Protein AF-A0A0J8QSS6-F1 (afdb_monomer)

InterPro domains:
  IPR000631 ATP/ADP-dependent (S)-NAD(P)H-hydrate dehydratase [PF01256] (26-188)
  IPR000631 ATP/ADP-dependent (S)-NAD(P)H-hydrate dehydratase [PS51383] (1-283)
  IPR000631 ATP/ADP-dependent (S)-NAD(P)H-hydrate dehydratase [cd01171] (1-188)
  IPR029056 Ribokinase-like [G3DSA:3.40.1190.20] (1-206)
  IPR029056 Ribokinase-like [SSF53613] (17-190)

Radius of gyration: 23.34 Å; Cα contacts (8 Å, |Δi|>4): 315; chains: 1; bounding box: 68×50×65 Å

Solvent-accessible surface area (backbone atoms only — not comparable to full-atom values): 17600 Å² total; per-residue (Å²): 133,87,76,70,76,77,57,37,67,78,76,49,72,81,64,91,66,80,83,58,38,60,73,60,20,45,73,59,52,71,46,49,89,79,52,67,49,47,78,44,17,85,87,62,61,83,45,68,56,33,52,49,18,50,49,50,39,46,53,53,34,54,75,65,70,42,33,36,36,35,26,67,51,40,51,54,50,43,59,81,39,46,81,77,47,49,56,33,66,59,30,36,39,46,33,40,68,67,54,41,51,53,44,28,60,68,68,71,47,70,65,83,76,41,51,102,45,72,69,56,13,55,38,50,40,44,23,50,44,10,45,76,30,50,32,18,29,35,39,39,42,60,92,47,35,36,35,15,40,40,76,52,40,39,38,40,68,69,87,73,76,93,69,87,60,88,61,55,65,54,53,51,54,53,49,50,44,49,52,52,32,50,53,50,38,53,78,69,49,75,76,62,86,77,69,84,78,86,74,79,83,92,64,84,73,49,62,68,55,56,53,48,57,65,46,60,75,67,65,68,85,78,65,82,82,73,85,73,81,75,82,78,82,80,78,82,78,85,80,80,81,77,86,77,81,86,83,90,82,85,87,90,80,92,79,86,87,77,87,79,82,90,74,79,90,72,83,81,83,80,79,82,79,70,86,72,67,71,43,74,73,82,130

Secondary structure (DSSP, 8-state):
----SS--TTTT---SS---HHHHHHHHHHHGGG-S-EEE-TT----HHHHHHHHHHHHHHHHTT--EEE-TTHHHHHHH-GGGTTT-TTEEE--BHHHHHHHHHHTT--TT---SSHHHHHHHHHHHHHHHTTS-EEEEBSSSEEEE-SS-EEEE-----SS--TTHHHHHHHHHHHHHHHHHHHHTTTT--S----PPPSPPPPHHHHHHHHHHTT-TTSS-----------------------------------------PPP-TT-------EEE---

Sequence (283 aa):
MVHPILQSSKSLSNPIPAPDPRHHAEPIISFLPRVHVLVIGPGLGRDPITQSIVVEVLREARAKAIPLVLDADALLLVQDRPDLVHGYEECILTPNVVEFRRLTEAFGVDVSVAGERREEGECEACERLSRALGGVMIVQKGIHDVISNGVTSLISDVQGGKKRSGGQGDTMTGSLGTFLAWRKAYHEGLWDAGEEDRSKQGEAESRSDVEVELQEDGDDEENEPQNYNVACCVGWEYHYEGVLTKSISGQGKKYASKRFNGRGPRRLSGLDWRARRVKVVNK

Foldseek 3Di:
DPDPLQDAPVNCVDDPPDDDLLVSLVVVLVCLVVAQADEDAVVQDDGVSSLSNVLNVLVSCVVVLRAYEYEHVSLVSCLVCLVSQQQNQSYEYEAEPVSLVSLCVSLVQDLVPAPPDPVRSVQVSLLVSLVSSNQHWYFYDDCWTWIGSNQWIKTHNDDDDPDDDPCPSVVVSVVVRVVSSVVSCVVVCVPVPPDDDPDDDDDDDHNVRVVVVLVVVVPPPDDDDDPPPPVPPPPDDPPPPDPDDDDDDDDDDDDDDDDDDDDDDDDPPDPPPDPDDTDTDDD

Structure (mmCIF, N/CA/C/O backbone):
data_AF-A0A0J8QSS6-F1
#
_entry.id   AF-A0A0J8QSS6-F1
#
loop_
_atom_site.group_PDB
_atom_site.id
_atom_site.type_symbol
_atom_site.label_atom_id
_atom_site.label_alt_id
_atom_site.label_comp_id
_atom_site.label_asym_id
_atom_site.label_entity_id
_atom_site.label_seq_id
_atom_site.pdbx_PDB_ins_code
_atom_site.Cartn_x
_atom_site.Cartn_y
_atom_site.Cartn_z
_atom_site.occupancy
_atom_site.B_iso_or_equiv
_atom_site.auth_seq_id
_atom_site.auth_comp_id
_atom_site.auth_asym_id
_atom_site.auth_atom_id
_atom_site.pdbx_PDB_model_num
ATOM 1 N N . MET A 1 1 ? 25.752 -16.112 -3.571 1.00 35.19 1 MET A N 1
ATOM 2 C CA . MET A 1 1 ? 25.277 -14.948 -4.346 1.00 35.19 1 MET A CA 1
ATOM 3 C C . MET A 1 1 ? 23.761 -15.045 -4.352 1.00 35.19 1 MET A C 1
ATOM 5 O O . MET A 1 1 ? 23.252 -16.012 -4.896 1.00 35.19 1 MET A O 1
ATOM 9 N N . VAL A 1 2 ? 23.049 -14.172 -3.634 1.00 38.06 2 VAL A N 1
ATOM 10 C CA . VAL A 1 2 ? 21.580 -14.135 -3.719 1.00 38.06 2 VAL A CA 1
ATOM 11 C C . VAL A 1 2 ? 21.275 -13.379 -5.002 1.00 38.06 2 VAL A C 1
ATOM 13 O O . VAL A 1 2 ? 21.579 -12.192 -5.089 1.00 38.06 2 VAL A O 1
ATOM 16 N N . HIS A 1 3 ? 20.791 -14.075 -6.027 1.00 49.84 3 HIS A N 1
ATOM 17 C CA . HIS A 1 3 ? 20.339 -13.405 -7.239 1.00 49.84 3 HIS A CA 1
ATOM 18 C C . HIS A 1 3 ? 19.006 -12.723 -6.914 1.00 49.84 3 HIS A C 1
ATOM 20 O O . HIS A 1 3 ? 18.068 -13.422 -6.527 1.00 49.84 3 HIS A O 1
ATOM 26 N N . PRO A 1 4 ? 18.913 -11.383 -6.995 1.00 65.81 4 PRO A N 1
ATOM 27 C CA . PRO A 1 4 ? 17.652 -10.705 -6.751 1.00 65.81 4 PRO A CA 1
ATOM 28 C C . PRO A 1 4 ? 16.639 -11.170 -7.799 1.00 65.81 4 PRO A C 1
ATOM 30 O O . PRO A 1 4 ? 16.899 -11.087 -8.999 1.00 65.81 4 PRO A O 1
ATOM 33 N N . ILE A 1 5 ? 15.506 -11.700 -7.332 1.00 77.94 5 ILE A N 1
ATOM 34 C CA . ILE A 1 5 ? 14.416 -12.163 -8.202 1.00 77.94 5 ILE A CA 1
ATOM 35 C C . ILE A 1 5 ? 13.813 -10.967 -8.952 1.00 77.94 5 ILE A C 1
ATOM 37 O O . ILE A 1 5 ? 13.488 -11.072 -10.131 1.00 77.94 5 ILE A O 1
ATOM 41 N N . LEU A 1 6 ? 13.720 -9.814 -8.284 1.00 79.81 6 LEU A N 1
ATOM 42 C CA . LEU A 1 6 ? 13.265 -8.571 -8.888 1.00 79.81 6 LEU A CA 1
ATOM 43 C C . LEU A 1 6 ? 14.418 -7.892 -9.636 1.00 79.81 6 LEU A C 1
ATOM 45 O O . LEU A 1 6 ? 15.433 -7.519 -9.043 1.00 79.81 6 LEU A O 1
ATOM 49 N N . GLN A 1 7 ? 14.259 -7.749 -10.948 1.00 81.25 7 GLN A N 1
ATOM 50 C CA . GLN A 1 7 ? 15.292 -7.202 -11.820 1.00 81.25 7 GLN A CA 1
ATOM 51 C C . GLN A 1 7 ? 15.163 -5.679 -11.968 1.00 81.25 7 GLN A C 1
ATOM 53 O O . GLN A 1 7 ? 14.085 -5.104 -11.820 1.00 81.25 7 GLN A O 1
ATOM 58 N N . SER A 1 8 ? 16.293 -5.027 -12.246 1.00 80.31 8 SER A N 1
ATOM 59 C CA . SER A 1 8 ? 16.401 -3.580 -12.477 1.00 80.31 8 SER A CA 1
ATOM 60 C C . SER A 1 8 ? 17.168 -3.294 -13.765 1.00 80.31 8 SER A C 1
ATOM 62 O O . SER A 1 8 ? 17.900 -4.165 -14.248 1.00 80.31 8 SER A O 1
ATOM 64 N N . SER A 1 9 ? 17.108 -2.057 -14.266 1.00 79.69 9 SER A N 1
ATOM 65 C CA . SER A 1 9 ? 17.896 -1.624 -15.436 1.00 79.69 9 SER A CA 1
ATOM 66 C C . SER A 1 9 ? 19.390 -1.952 -15.332 1.00 79.69 9 SER A C 1
ATOM 68 O O . SER A 1 9 ? 20.026 -2.285 -16.328 1.00 79.69 9 SER A O 1
ATOM 70 N N . LYS A 1 10 ? 19.971 -1.895 -14.125 1.00 76.69 10 LYS A N 1
ATOM 71 C CA . LYS A 1 10 ? 21.391 -2.229 -13.897 1.00 76.69 10 LYS A CA 1
ATOM 72 C C . LYS A 1 10 ? 21.657 -3.731 -14.009 1.00 76.69 10 LYS A C 1
ATOM 74 O O . LYS A 1 10 ? 22.689 -4.139 -14.537 1.00 76.69 10 LYS A O 1
ATOM 79 N N . SER A 1 11 ? 20.734 -4.544 -13.500 1.00 73.56 11 SER A N 1
ATOM 80 C CA . SER A 1 11 ? 20.814 -6.009 -13.545 1.00 73.56 11 SER A CA 1
ATOM 81 C C . SER A 1 11 ? 20.635 -6.544 -14.964 1.00 73.56 11 SER A C 1
ATOM 83 O O . SER A 1 11 ? 21.228 -7.556 -15.313 1.00 73.56 11 SER A O 1
ATOM 85 N N . LEU A 1 12 ? 19.859 -5.832 -15.778 1.00 73.56 12 LEU A N 1
ATOM 86 C CA . LEU A 1 12 ? 19.568 -6.145 -17.174 1.00 73.56 12 LEU A CA 1
ATOM 87 C C . LEU A 1 12 ? 20.579 -5.526 -18.151 1.00 73.56 12 LEU A C 1
ATOM 89 O O . LEU A 1 12 ? 20.239 -5.304 -19.305 1.00 73.56 12 LEU A O 1
ATOM 93 N N . SER A 1 13 ? 21.800 -5.194 -17.711 1.00 58.06 13 SER A N 1
ATOM 94 C CA . SER A 1 13 ? 22.793 -4.543 -18.581 1.00 58.06 13 SER A CA 1
ATOM 95 C C . SER A 1 13 ? 22.999 -5.335 -19.888 1.00 58.06 13 SER A C 1
ATOM 97 O O . SER A 1 13 ? 23.529 -6.444 -19.881 1.00 58.06 13 SER A O 1
ATOM 99 N N . ASN A 1 14 ? 22.561 -4.710 -20.992 1.00 67.44 14 ASN A N 1
ATOM 100 C CA . ASN A 1 14 ? 22.213 -5.247 -22.321 1.00 67.44 14 ASN A CA 1
ATOM 101 C C . ASN A 1 14 ? 20.806 -5.868 -22.405 1.00 67.44 14 ASN A C 1
ATOM 103 O O . ASN A 1 14 ? 20.648 -7.049 -22.098 1.00 67.44 14 ASN A O 1
ATOM 107 N N . PRO A 1 15 ? 19.831 -5.146 -23.000 1.00 56.03 15 PRO A N 1
ATOM 108 C CA . PRO A 1 15 ? 19.136 -5.819 -24.094 1.00 56.03 15 PRO A CA 1
ATOM 109 C C . PRO A 1 15 ? 18.653 -4.870 -25.209 1.00 56.03 15 PRO A C 1
ATOM 111 O O . PRO A 1 15 ? 18.048 -3.821 -24.990 1.00 56.03 15 PRO A O 1
ATOM 114 N N . ILE A 1 16 ? 18.886 -5.294 -26.448 1.00 50.06 16 ILE A N 1
ATOM 115 C CA . ILE A 1 16 ? 17.922 -5.092 -27.528 1.00 50.06 16 ILE A CA 1
ATOM 116 C C . ILE A 1 16 ? 17.345 -6.492 -27.757 1.00 50.06 16 ILE A C 1
ATOM 118 O O . ILE A 1 16 ? 18.135 -7.398 -28.039 1.00 50.06 16 ILE A O 1
ATOM 122 N N . PRO A 1 17 ? 16.024 -6.708 -27.614 1.00 62.06 17 PRO A N 1
ATOM 123 C CA . PRO A 1 17 ? 14.939 -5.727 -27.446 1.00 62.06 17 PRO A CA 1
ATOM 124 C C . PRO A 1 17 ? 14.646 -5.331 -25.983 1.00 62.06 17 PRO A C 1
ATOM 126 O O . PRO A 1 17 ? 15.243 -5.868 -25.059 1.00 62.06 17 PRO A O 1
ATOM 129 N N . ALA A 1 18 ? 13.721 -4.380 -25.783 1.00 64.38 18 ALA A N 1
ATOM 130 C CA . ALA A 1 18 ? 13.261 -3.961 -24.456 1.00 64.38 18 ALA A CA 1
ATOM 131 C C . ALA A 1 18 ? 12.813 -5.175 -23.610 1.00 64.38 18 ALA A C 1
ATOM 133 O O . ALA A 1 18 ? 12.154 -6.066 -24.150 1.00 64.38 18 ALA A O 1
ATOM 134 N N . PRO A 1 19 ? 13.164 -5.224 -22.312 1.00 71.50 19 PRO A N 1
ATOM 135 C CA . PRO A 1 19 ? 12.854 -6.368 -21.464 1.00 71.50 19 PRO A CA 1
ATOM 136 C C . PRO A 1 19 ? 11.340 -6.505 -21.297 1.00 71.50 19 PRO A C 1
ATOM 138 O O . PRO A 1 19 ? 10.670 -5.532 -20.954 1.00 71.50 19 PRO A O 1
ATOM 141 N N . ASP A 1 20 ? 10.814 -7.706 -21.549 1.00 86.62 20 ASP A N 1
ATOM 142 C CA . ASP A 1 20 ? 9.402 -8.040 -21.349 1.00 86.62 20 ASP A CA 1
ATOM 143 C C . ASP A 1 20 ? 9.102 -8.108 -19.839 1.00 86.62 20 ASP A C 1
ATOM 145 O O . ASP A 1 20 ? 9.568 -9.036 -19.165 1.00 86.62 20 ASP A O 1
ATOM 149 N N . PRO A 1 21 ? 8.333 -7.155 -19.272 1.00 87.31 21 PRO A N 1
ATOM 150 C CA . PRO A 1 21 ? 8.061 -7.131 -17.839 1.00 87.31 21 PRO A CA 1
ATOM 151 C C . PRO A 1 21 ? 7.346 -8.393 -17.357 1.00 87.31 21 PRO A C 1
ATOM 153 O O . PRO A 1 21 ? 7.586 -8.827 -16.230 1.00 87.31 21 PRO A O 1
ATOM 156 N N . ARG A 1 22 ? 6.510 -9.009 -18.206 1.00 90.50 22 ARG A N 1
ATOM 157 C CA . ARG A 1 22 ? 5.762 -10.216 -17.847 1.00 90.50 22 ARG A CA 1
ATOM 158 C C . ARG A 1 22 ? 6.698 -11.402 -17.670 1.00 90.50 22 ARG A C 1
ATOM 160 O O . ARG A 1 22 ? 6.636 -12.074 -16.645 1.00 90.50 22 ARG A O 1
ATOM 167 N N . HIS A 1 23 ? 7.623 -11.600 -18.609 1.00 90.06 23 HIS A N 1
ATOM 168 C CA . HIS A 1 23 ? 8.652 -12.635 -18.507 1.00 90.06 23 HIS A CA 1
ATOM 169 C C . HIS A 1 23 ? 9.455 -12.535 -17.201 1.00 90.06 23 HIS A C 1
ATOM 171 O O . HIS A 1 23 ? 9.730 -13.544 -16.553 1.00 90.06 23 HIS A O 1
ATOM 177 N N . HIS A 1 24 ? 9.800 -11.315 -16.785 1.00 88.88 24 HIS A N 1
ATOM 178 C CA . HIS A 1 24 ? 10.548 -11.079 -15.551 1.00 88.88 24 HIS A CA 1
ATOM 179 C C . HIS A 1 24 ? 9.689 -11.149 -14.279 1.00 88.88 24 HIS A C 1
ATOM 181 O O . HIS A 1 24 ? 10.224 -11.414 -13.201 1.00 88.88 24 HIS A O 1
ATOM 187 N N . ALA A 1 25 ? 8.375 -10.950 -14.386 1.00 90.88 25 ALA A N 1
ATOM 188 C CA . ALA A 1 25 ? 7.432 -11.136 -13.289 1.00 90.88 25 ALA A CA 1
ATOM 189 C C . ALA A 1 25 ? 7.114 -12.618 -13.036 1.00 90.88 25 ALA A C 1
ATOM 191 O O . ALA A 1 25 ? 6.843 -12.990 -11.896 1.00 90.88 25 ALA A O 1
ATOM 192 N N . GLU A 1 26 ? 7.181 -13.471 -14.062 1.00 91.56 26 GLU A N 1
ATOM 193 C CA . GLU A 1 26 ? 6.742 -14.872 -14.008 1.00 91.56 26 GLU A CA 1
ATOM 194 C C . GLU A 1 26 ? 7.356 -15.693 -12.855 1.00 91.56 26 GLU A C 1
ATOM 196 O O . GLU A 1 26 ? 6.612 -16.394 -12.161 1.00 91.56 26 GLU A O 1
ATOM 201 N N . PRO A 1 27 ? 8.667 -15.576 -12.544 1.00 89.12 27 PRO A N 1
ATOM 202 C CA . PRO A 1 27 ? 9.236 -16.234 -11.375 1.00 89.12 27 PRO A CA 1
ATOM 203 C C . PRO A 1 27 ? 8.540 -15.816 -10.077 1.00 89.12 27 PRO A C 1
ATOM 205 O O . PRO A 1 27 ? 8.230 -16.679 -9.264 1.00 89.12 27 PRO A O 1
ATOM 208 N N . ILE A 1 28 ? 8.232 -14.527 -9.898 1.00 91.12 28 ILE A N 1
ATOM 209 C CA . ILE A 1 28 ? 7.531 -13.999 -8.714 1.00 91.12 28 ILE A CA 1
ATOM 210 C C . ILE A 1 28 ? 6.077 -14.483 -8.702 1.00 91.12 28 ILE A C 1
ATOM 212 O O . ILE A 1 28 ? 5.603 -14.978 -7.680 1.00 91.12 28 ILE A O 1
ATOM 216 N N . ILE A 1 29 ? 5.393 -14.401 -9.846 1.00 93.19 29 ILE A N 1
ATOM 217 C CA . ILE A 1 29 ? 3.999 -14.833 -10.016 1.00 93.19 29 ILE A CA 1
ATOM 218 C C . ILE A 1 29 ? 3.841 -16.313 -9.641 1.00 93.19 29 ILE A C 1
ATOM 220 O O . ILE A 1 29 ? 2.878 -16.681 -8.969 1.00 93.19 29 ILE A O 1
ATOM 224 N N . SER A 1 30 ? 4.817 -17.157 -9.988 1.00 92.25 30 SER A N 1
ATOM 225 C CA . SER A 1 30 ? 4.801 -18.586 -9.648 1.00 92.25 30 SER A CA 1
ATOM 226 C C . SER A 1 30 ? 4.844 -18.871 -8.137 1.00 92.25 30 SER A C 1
ATOM 228 O O . SER A 1 30 ? 4.374 -19.922 -7.698 1.00 92.25 30 SER A O 1
ATOM 230 N N . PHE A 1 31 ? 5.354 -17.933 -7.327 1.00 90.56 31 PHE A N 1
ATOM 231 C CA . PHE A 1 31 ? 5.362 -18.033 -5.864 1.00 90.56 31 PHE A CA 1
ATOM 232 C C . PHE A 1 31 ? 4.091 -17.491 -5.208 1.00 90.56 31 PHE A C 1
ATOM 234 O O . PHE A 1 31 ? 3.835 -17.844 -4.058 1.00 90.56 31 PHE A O 1
ATOM 241 N N . LEU A 1 32 ? 3.280 -16.688 -5.907 1.00 91.81 32 LEU A N 1
ATOM 242 C CA . LEU A 1 32 ? 2.068 -16.081 -5.344 1.00 91.81 32 LEU A CA 1
ATOM 243 C C . LEU A 1 32 ? 1.109 -17.090 -4.677 1.00 91.81 32 LEU A C 1
ATOM 245 O O . LEU A 1 32 ? 0.626 -16.790 -3.591 1.00 91.81 32 LEU A O 1
ATOM 249 N N . PRO A 1 33 ? 0.876 -18.308 -5.211 1.00 91.12 33 PRO A N 1
ATOM 250 C CA . PRO A 1 33 ? 0.017 -19.295 -4.545 1.00 91.12 33 PRO A CA 1
ATOM 251 C C . PRO A 1 33 ? 0.542 -19.809 -3.195 1.00 91.12 33 PRO A C 1
ATOM 253 O O . PRO A 1 33 ? -0.168 -20.526 -2.500 1.00 91.12 33 PRO A O 1
ATOM 256 N N . ARG A 1 34 ? 1.801 -19.517 -2.846 1.00 91.50 34 ARG A N 1
ATOM 257 C CA . ARG A 1 34 ? 2.468 -19.995 -1.624 1.00 91.50 34 ARG A CA 1
ATOM 258 C C . ARG A 1 34 ? 2.554 -18.936 -0.529 1.00 91.50 34 ARG A C 1
ATOM 260 O O . ARG A 1 34 ? 3.145 -19.208 0.513 1.00 91.50 34 ARG A O 1
ATOM 267 N N . VAL A 1 35 ? 2.036 -17.734 -0.770 1.00 91.88 35 VAL A N 1
ATOM 268 C CA . VAL A 1 35 ? 2.082 -16.629 0.191 1.00 91.88 35 VAL A CA 1
ATOM 269 C C . VAL A 1 35 ? 0.674 -16.215 0.591 1.00 91.88 35 VAL A C 1
ATOM 271 O O . VAL A 1 35 ? -0.245 -16.211 -0.224 1.00 91.88 35 VAL A O 1
ATOM 274 N N . HIS A 1 36 ? 0.507 -15.852 1.861 1.00 92.69 36 HIS A N 1
ATOM 275 C CA . HIS A 1 36 ? -0.777 -15.372 2.370 1.00 92.69 36 HIS A CA 1
ATOM 276 C C . HIS A 1 36 ? -1.012 -13.903 2.019 1.00 92.69 36 HIS A C 1
ATOM 278 O O . HIS A 1 36 ? -2.142 -13.539 1.726 1.00 92.69 36 HIS A O 1
ATOM 284 N N . VAL A 1 37 ? 0.046 -13.085 2.043 1.00 95.38 37 VAL A N 1
ATOM 285 C CA . VAL A 1 37 ? 0.013 -11.624 1.884 1.00 95.38 37 VAL A CA 1
ATOM 286 C C . VAL A 1 37 ? 1.252 -11.181 1.115 1.00 95.38 37 VAL A C 1
ATOM 288 O O . VAL A 1 37 ? 2.315 -11.798 1.240 1.00 95.38 37 VAL A O 1
ATOM 291 N N . LEU A 1 38 ? 1.134 -10.100 0.348 1.00 96.19 38 LEU A N 1
ATOM 292 C CA . LEU A 1 38 ? 2.238 -9.493 -0.385 1.00 96.19 38 LEU A CA 1
ATOM 293 C C . LEU A 1 38 ? 2.489 -8.057 0.096 1.00 96.19 38 LEU A C 1
ATOM 295 O O . LEU A 1 38 ? 1.616 -7.196 0.038 1.00 96.19 38 LEU A O 1
ATOM 299 N N . VAL A 1 39 ? 3.716 -7.793 0.543 1.00 96.44 39 VAL A N 1
ATOM 300 C CA . VAL A 1 39 ? 4.176 -6.455 0.936 1.00 96.44 39 VAL A CA 1
ATOM 301 C C . VAL A 1 39 ? 5.079 -5.896 -0.159 1.00 96.44 39 VAL A C 1
ATOM 303 O O . VAL A 1 39 ? 6.069 -6.531 -0.524 1.00 96.44 39 VAL A O 1
ATOM 306 N N . ILE A 1 40 ? 4.765 -4.707 -0.676 1.00 95.19 40 ILE A N 1
ATOM 307 C CA . ILE A 1 40 ? 5.530 -4.051 -1.746 1.00 95.19 40 ILE A CA 1
ATOM 308 C C . ILE A 1 40 ? 5.843 -2.617 -1.326 1.00 95.19 40 ILE A C 1
ATOM 310 O O . ILE A 1 40 ? 4.955 -1.872 -0.928 1.00 95.19 40 ILE A O 1
ATOM 314 N N . GLY A 1 41 ? 7.106 -2.209 -1.449 1.00 91.06 41 GLY A N 1
ATOM 315 C CA . GLY A 1 41 ? 7.515 -0.848 -1.102 1.00 91.06 41 GLY A CA 1
ATOM 316 C C . GLY A 1 41 ? 8.918 -0.739 -0.526 1.00 91.06 41 GLY A C 1
ATOM 317 O O . GLY A 1 41 ? 9.744 -0.034 -1.115 1.00 91.06 41 GLY A O 1
ATOM 318 N N . PRO A 1 42 ? 9.223 -1.445 0.581 1.00 88.38 42 PRO A N 1
ATOM 319 C CA . PRO A 1 42 ? 10.524 -1.369 1.237 1.00 88.38 42 PRO A CA 1
ATOM 320 C C . PRO A 1 42 ? 11.670 -1.669 0.268 1.00 88.38 42 PRO A C 1
ATOM 322 O O . PRO A 1 42 ? 11.802 -2.776 -0.249 1.00 88.38 42 PRO A O 1
ATOM 325 N N . GLY A 1 43 ? 12.493 -0.657 -0.012 1.00 84.62 43 GLY A N 1
ATOM 326 C CA . GLY A 1 43 ? 13.638 -0.784 -0.917 1.00 84.62 43 GLY A CA 1
ATOM 327 C C . GLY A 1 43 ? 13.295 -1.027 -2.393 1.00 84.62 43 GLY A C 1
ATOM 328 O O . GLY A 1 43 ? 14.197 -1.394 -3.144 1.00 84.62 43 GLY A O 1
ATOM 329 N N . LEU A 1 44 ? 12.042 -0.816 -2.824 1.00 87.69 44 LEU A N 1
ATOM 330 C CA . LEU A 1 44 ? 11.623 -1.023 -4.218 1.00 87.69 44 LEU A CA 1
ATOM 331 C C . LEU A 1 44 ? 12.375 -0.099 -5.188 1.00 87.69 44 LEU A C 1
ATOM 333 O O . LEU A 1 44 ? 12.805 -0.523 -6.262 1.00 87.69 44 LEU A O 1
ATOM 337 N N . GLY A 1 45 ? 12.553 1.164 -4.796 1.00 87.06 45 GLY A N 1
ATOM 338 C CA . GLY A 1 45 ? 13.151 2.185 -5.642 1.00 87.06 45 GLY A CA 1
ATOM 339 C C . GLY A 1 45 ? 12.229 2.640 -6.776 1.00 87.06 45 GLY A C 1
ATOM 340 O O . GLY A 1 45 ? 11.036 2.345 -6.823 1.00 87.06 45 GLY A O 1
ATOM 341 N N . ARG A 1 46 ? 12.807 3.403 -7.707 1.00 88.81 46 ARG A N 1
ATOM 342 C CA . ARG A 1 46 ? 12.082 4.102 -8.786 1.00 88.81 46 ARG A CA 1
ATOM 343 C C . ARG A 1 46 ? 12.583 3.738 -10.177 1.00 88.81 46 ARG A C 1
ATOM 345 O O . ARG A 1 46 ? 12.502 4.538 -11.103 1.00 88.81 46 ARG A O 1
ATOM 352 N N . ASP A 1 47 ? 13.188 2.563 -10.303 1.00 90.00 47 ASP A N 1
ATOM 353 C CA . ASP A 1 47 ? 13.640 2.067 -11.595 1.00 90.00 47 ASP A CA 1
ATOM 354 C C . ASP A 1 47 ? 12.419 1.695 -12.461 1.00 90.00 47 ASP A C 1
ATOM 356 O O . ASP A 1 47 ? 11.606 0.882 -12.015 1.00 90.00 47 ASP A O 1
ATOM 360 N N . PRO A 1 48 ? 12.266 2.253 -13.678 1.00 89.25 48 PRO A N 1
ATOM 361 C CA . PRO A 1 48 ? 11.073 2.027 -14.495 1.00 89.25 48 PRO A CA 1
ATOM 362 C C . PRO A 1 48 ? 10.834 0.559 -14.865 1.00 89.25 48 PRO A C 1
ATOM 364 O O . PRO A 1 48 ? 9.685 0.140 -14.976 1.00 89.25 48 PRO A O 1
ATOM 367 N N . ILE A 1 49 ? 11.900 -0.234 -15.037 1.00 88.75 49 ILE A N 1
ATOM 368 C CA . ILE A 1 49 ? 11.775 -1.667 -15.342 1.00 88.75 49 ILE A CA 1
ATOM 369 C C . ILE A 1 49 ? 11.316 -2.432 -14.102 1.00 88.75 49 ILE A C 1
ATOM 371 O O . ILE A 1 49 ? 10.375 -3.217 -14.167 1.00 88.75 49 ILE A O 1
ATOM 375 N N . THR A 1 50 ? 11.920 -2.164 -12.945 1.00 89.81 50 THR A N 1
ATOM 376 C CA . THR A 1 50 ? 11.444 -2.728 -11.678 1.00 89.81 50 THR A CA 1
ATOM 377 C C . THR A 1 50 ? 9.965 -2.406 -11.430 1.00 89.81 50 THR A C 1
ATOM 379 O O . THR A 1 50 ? 9.181 -3.287 -11.081 1.00 89.81 50 THR A O 1
ATOM 382 N N . GLN A 1 51 ? 9.565 -1.159 -11.670 1.00 91.06 51 GLN A N 1
ATOM 383 C CA . GLN A 1 51 ? 8.185 -0.706 -11.534 1.00 91.06 51 GLN A CA 1
ATOM 384 C C . GLN A 1 51 ? 7.229 -1.388 -12.524 1.00 91.06 51 GLN A C 1
ATOM 386 O O . GLN A 1 51 ? 6.121 -1.759 -12.137 1.00 91.06 51 GLN A O 1
ATOM 391 N N . SER A 1 52 ? 7.635 -1.602 -13.780 1.00 92.06 52 SER A N 1
ATOM 392 C CA . SER A 1 52 ? 6.799 -2.305 -14.761 1.00 92.06 52 SER A CA 1
ATOM 393 C C . SER A 1 52 ? 6.598 -3.779 -14.400 1.00 92.06 52 SER A C 1
ATOM 395 O O . SER A 1 52 ? 5.475 -4.269 -14.510 1.00 92.06 52 SER A O 1
ATOM 397 N N . ILE A 1 53 ? 7.635 -4.451 -13.886 1.00 92.00 53 ILE A N 1
ATOM 398 C CA . ILE A 1 53 ? 7.555 -5.831 -13.377 1.00 92.00 53 ILE A CA 1
ATOM 399 C C . ILE A 1 53 ? 6.597 -5.910 -12.185 1.00 92.00 53 ILE A C 1
ATOM 401 O O . ILE A 1 53 ? 5.718 -6.771 -12.153 1.00 92.00 53 ILE A O 1
ATOM 405 N N . VAL A 1 54 ? 6.726 -4.999 -11.213 1.00 94.44 54 VAL A N 1
ATOM 406 C CA . VAL A 1 54 ? 5.849 -4.974 -10.030 1.00 94.44 54 VAL A CA 1
ATOM 407 C C . VAL A 1 54 ? 4.386 -4.801 -10.408 1.00 94.44 54 VAL A C 1
ATOM 409 O O . VAL A 1 54 ? 3.526 -5.392 -9.762 1.00 94.44 54 VAL A O 1
ATOM 412 N N . VAL A 1 55 ? 4.078 -4.051 -11.463 1.00 95.31 55 VAL A N 1
ATOM 413 C CA . VAL A 1 55 ? 2.687 -3.932 -11.900 1.00 95.31 55 VAL A CA 1
ATOM 414 C C . VAL A 1 55 ? 2.120 -5.241 -12.440 1.00 95.31 55 VAL A C 1
ATOM 416 O O . VAL A 1 55 ? 0.979 -5.568 -12.118 1.00 95.31 55 VAL A O 1
ATOM 419 N N . GLU A 1 56 ? 2.894 -6.027 -13.185 1.00 95.69 56 GLU A N 1
ATOM 420 C CA . GLU A 1 56 ? 2.441 -7.363 -13.593 1.00 95.69 56 GLU A CA 1
ATOM 421 C C . GLU A 1 56 ? 2.206 -8.268 -12.373 1.00 95.69 56 GLU A C 1
ATOM 423 O O . GLU A 1 56 ? 1.188 -8.955 -12.301 1.00 95.69 56 GLU A O 1
ATOM 428 N N . VAL A 1 57 ? 3.073 -8.189 -11.357 1.00 95.69 57 VAL A N 1
ATOM 429 C CA . VAL A 1 57 ? 2.888 -8.917 -10.090 1.00 95.69 57 VAL A CA 1
ATOM 430 C C . VAL A 1 57 ? 1.623 -8.462 -9.350 1.00 95.69 57 VAL A C 1
ATOM 432 O O . VAL A 1 57 ? 0.863 -9.307 -8.885 1.00 95.69 57 VAL A O 1
ATOM 435 N N . LEU A 1 58 ? 1.366 -7.153 -9.256 1.00 96.19 58 LEU A N 1
ATOM 436 C CA . LEU A 1 58 ? 0.178 -6.591 -8.597 1.00 96.19 58 LEU A CA 1
ATOM 437 C C . LEU A 1 58 ? -1.120 -7.035 -9.275 1.00 96.19 58 LEU A C 1
ATOM 439 O O . LEU A 1 58 ? -2.075 -7.400 -8.591 1.00 96.19 58 LEU A O 1
ATOM 443 N N . ARG A 1 59 ? -1.149 -7.046 -10.613 1.00 96.31 59 ARG A N 1
ATOM 444 C CA . ARG A 1 59 ? -2.304 -7.514 -11.394 1.00 96.31 59 ARG A CA 1
ATOM 445 C C . ARG A 1 59 ? -2.631 -8.971 -11.093 1.00 96.31 59 ARG A C 1
ATOM 447 O O . ARG A 1 59 ? -3.787 -9.297 -10.838 1.00 96.31 59 ARG A O 1
ATOM 454 N N . GLU A 1 60 ? -1.617 -9.831 -11.077 1.00 96.25 60 GLU A N 1
ATOM 455 C CA . GLU A 1 60 ? -1.788 -11.254 -10.770 1.00 96.25 60 GLU A CA 1
ATOM 456 C C . GLU A 1 60 ? -2.149 -11.499 -9.302 1.00 96.25 60 GLU A C 1
ATOM 458 O O . GLU A 1 60 ? -2.995 -12.344 -9.009 1.00 96.25 60 GLU A O 1
ATOM 463 N N . ALA A 1 61 ? -1.555 -10.749 -8.370 1.00 95.75 61 ALA A N 1
ATOM 464 C CA . ALA A 1 61 ? -1.890 -10.840 -6.952 1.00 95.75 61 ALA A CA 1
ATOM 465 C C . ALA A 1 61 ? -3.355 -10.455 -6.701 1.00 95.75 61 ALA A C 1
ATOM 467 O O . ALA A 1 61 ? -4.079 -11.205 -6.043 1.00 95.75 61 ALA A O 1
ATOM 468 N N . ARG A 1 62 ? -3.821 -9.359 -7.316 1.00 95.44 62 ARG A N 1
ATOM 469 C CA . ARG A 1 62 ? -5.226 -8.940 -7.265 1.00 95.44 62 ARG A CA 1
ATOM 470 C C . ARG A 1 62 ? -6.157 -9.974 -7.896 1.00 95.44 62 ARG A C 1
ATOM 472 O O . ARG A 1 62 ? -7.175 -10.308 -7.300 1.00 95.44 62 ARG A O 1
ATOM 479 N N . ALA A 1 63 ? -5.812 -10.517 -9.066 1.00 95.50 63 ALA A N 1
ATOM 480 C CA . ALA A 1 63 ? -6.613 -11.552 -9.729 1.00 95.50 63 ALA A CA 1
ATOM 481 C C . ALA A 1 63 ? -6.766 -12.829 -8.879 1.00 95.50 63 ALA A C 1
ATOM 483 O O . ALA A 1 63 ? -7.753 -13.548 -9.009 1.00 95.50 63 ALA A O 1
ATOM 484 N N . LYS A 1 64 ? -5.799 -13.100 -7.994 1.00 94.00 64 LYS A N 1
ATOM 485 C CA . LYS A 1 64 ? -5.810 -14.214 -7.034 1.00 94.00 64 LYS A CA 1
ATOM 486 C C . LYS A 1 64 ? -6.367 -13.834 -5.657 1.00 94.00 64 LYS A C 1
ATOM 488 O O . LYS A 1 64 ? -6.286 -14.656 -4.749 1.00 94.00 64 LYS A O 1
ATOM 493 N N . ALA A 1 65 ? -6.888 -12.617 -5.495 1.00 94.25 65 ALA A N 1
ATOM 494 C CA . ALA A 1 65 ? -7.368 -12.080 -4.225 1.00 94.25 65 ALA A CA 1
ATOM 495 C C . ALA A 1 65 ? -6.338 -12.215 -3.078 1.00 94.25 65 ALA A C 1
ATOM 497 O O . ALA A 1 65 ? -6.689 -12.562 -1.953 1.00 94.25 65 ALA A O 1
ATOM 498 N N . ILE A 1 66 ? -5.052 -11.971 -3.359 1.00 95.06 66 ILE A N 1
ATOM 499 C CA . ILE A 1 66 ? -3.991 -11.987 -2.342 1.00 95.06 66 ILE A CA 1
ATOM 500 C C . ILE A 1 66 ? -3.924 -10.621 -1.651 1.00 95.06 66 ILE A C 1
ATOM 502 O O . ILE A 1 66 ? -3.612 -9.645 -2.334 1.00 95.06 66 ILE A O 1
ATOM 506 N N . PRO A 1 67 ? -4.116 -10.546 -0.320 1.00 96.19 67 PRO A N 1
ATOM 507 C CA . PRO A 1 67 ? -3.994 -9.297 0.415 1.00 96.19 67 PRO A CA 1
ATOM 508 C C . PRO A 1 67 ? -2.665 -8.574 0.182 1.00 96.19 67 PRO A C 1
ATOM 510 O O . PRO A 1 67 ? -1.599 -9.197 0.108 1.00 96.19 67 PRO A O 1
ATOM 513 N N . LEU A 1 68 ? -2.733 -7.247 0.086 1.00 96.94 68 LEU A N 1
ATOM 514 C CA . LEU A 1 68 ? -1.625 -6.370 -0.273 1.00 96.94 68 LEU A CA 1
ATOM 515 C C . LEU A 1 68 ? -1.367 -5.320 0.806 1.00 96.94 68 LEU A C 1
ATOM 517 O O . LEU A 1 68 ? -2.293 -4.696 1.319 1.00 96.94 68 LEU A O 1
ATOM 521 N N . VAL A 1 69 ? -0.090 -5.036 1.059 1.00 97.69 69 VAL A N 1
ATOM 522 C CA . VAL A 1 69 ? 0.333 -3.813 1.754 1.00 97.69 69 VAL A CA 1
ATOM 523 C C . VAL A 1 69 ? 1.295 -3.048 0.858 1.00 97.69 69 VAL A C 1
ATOM 525 O O . VAL A 1 69 ? 2.367 -3.556 0.518 1.00 97.69 69 VAL A O 1
ATOM 528 N N . LEU A 1 70 ? 0.921 -1.826 0.479 1.00 97.31 70 LEU A N 1
ATOM 529 C CA . LEU A 1 70 ? 1.743 -0.942 -0.344 1.00 97.31 70 LEU A CA 1
ATOM 530 C C . LEU A 1 70 ? 2.333 0.186 0.511 1.00 97.31 70 LEU A C 1
ATOM 532 O O . LEU A 1 70 ? 1.617 0.910 1.208 1.00 97.31 70 LEU A O 1
ATOM 536 N N . ASP A 1 71 ? 3.653 0.341 0.446 1.00 94.25 71 ASP A N 1
ATOM 537 C CA . ASP A 1 71 ? 4.414 1.352 1.188 1.00 94.25 71 ASP A CA 1
ATOM 538 C C . ASP A 1 71 ? 5.417 2.078 0.276 1.00 94.25 71 ASP A C 1
ATOM 540 O O . ASP A 1 71 ? 5.802 1.588 -0.790 1.00 94.25 71 ASP A O 1
ATOM 544 N N . ALA A 1 72 ? 5.871 3.253 0.708 1.00 91.38 72 ALA A N 1
ATOM 545 C CA . ALA A 1 72 ? 6.956 4.014 0.097 1.00 91.38 72 ALA A CA 1
ATOM 546 C C . ALA A 1 72 ? 6.812 4.175 -1.434 1.00 91.38 72 ALA A C 1
ATOM 548 O O . ALA A 1 72 ? 5.806 4.685 -1.927 1.00 91.38 72 ALA A O 1
ATOM 549 N N . ASP A 1 73 ? 7.814 3.748 -2.213 1.00 90.81 73 ASP A N 1
ATOM 550 C CA . ASP A 1 73 ? 7.830 3.924 -3.669 1.00 90.81 73 ASP A CA 1
ATOM 551 C C . ASP A 1 73 ? 6.734 3.115 -4.396 1.00 90.81 73 ASP A C 1
ATOM 553 O O . ASP A 1 73 ? 6.401 3.445 -5.534 1.00 90.81 73 ASP A O 1
ATOM 557 N N . ALA A 1 74 ? 6.113 2.113 -3.758 1.00 93.19 74 ALA A N 1
ATOM 558 C CA . ALA A 1 74 ? 4.955 1.423 -4.336 1.00 93.19 74 ALA A CA 1
ATOM 559 C C . ALA A 1 74 ? 3.735 2.351 -4.451 1.00 93.19 74 ALA A C 1
ATOM 561 O O . ALA A 1 74 ? 2.934 2.214 -5.371 1.00 93.19 74 ALA A O 1
ATOM 562 N N . LEU A 1 75 ? 3.623 3.349 -3.569 1.00 95.50 75 LEU A N 1
ATOM 563 C CA . LEU A 1 75 ? 2.546 4.341 -3.599 1.00 95.50 75 LEU A CA 1
ATOM 564 C C . LEU A 1 75 ? 2.664 5.305 -4.784 1.00 95.50 75 LEU A C 1
ATOM 566 O O . LEU A 1 75 ? 1.679 5.939 -5.153 1.00 95.50 75 LEU A O 1
ATOM 570 N N . LEU A 1 76 ? 3.847 5.413 -5.401 1.00 92.69 76 LEU A N 1
ATOM 571 C CA . LEU A 1 76 ? 4.009 6.151 -6.657 1.00 92.69 76 LEU A CA 1
ATOM 572 C C . LEU A 1 76 ? 3.287 5.432 -7.802 1.00 92.69 76 LEU A C 1
ATOM 574 O O . LEU A 1 76 ? 2.628 6.077 -8.605 1.00 92.69 76 LEU A O 1
ATOM 578 N N . LEU A 1 77 ? 3.327 4.094 -7.826 1.00 93.44 77 LEU A N 1
ATOM 579 C CA . LEU A 1 77 ? 2.596 3.309 -8.826 1.00 93.44 77 LEU A CA 1
ATOM 580 C C . LEU A 1 77 ? 1.087 3.512 -8.712 1.00 93.44 77 LEU A C 1
ATOM 582 O O . LEU A 1 77 ? 0.407 3.534 -9.729 1.00 93.44 77 LEU A O 1
ATOM 586 N N . VAL A 1 78 ? 0.575 3.678 -7.490 1.00 94.62 78 VAL A N 1
ATOM 587 C CA . VAL A 1 78 ? -0.848 3.945 -7.241 1.00 94.62 78 VAL A CA 1
ATOM 588 C C . VAL A 1 78 ? -1.264 5.323 -7.764 1.00 94.62 78 VAL A C 1
ATOM 590 O O . VAL A 1 78 ? -2.377 5.460 -8.260 1.00 94.62 78 VAL A O 1
ATOM 593 N N . GLN A 1 79 ? -0.379 6.326 -7.691 1.00 92.88 79 GLN A N 1
ATOM 594 C CA . GLN A 1 79 ? -0.640 7.662 -8.250 1.00 92.88 79 GLN A CA 1
ATOM 595 C C . GLN A 1 79 ? -0.794 7.604 -9.772 1.00 92.88 79 GLN A C 1
ATOM 597 O O . GLN A 1 79 ? -1.735 8.174 -10.315 1.00 92.88 79 GLN A O 1
ATOM 602 N N . ASP A 1 80 ? 0.105 6.885 -10.447 1.00 91.19 80 ASP A N 1
ATOM 603 C CA . ASP A 1 80 ? 0.116 6.804 -11.911 1.00 91.19 80 ASP A CA 1
ATOM 604 C C . ASP A 1 80 ? -0.914 5.802 -12.459 1.00 91.19 80 ASP A C 1
ATOM 606 O O . ASP A 1 80 ? -1.416 5.956 -13.574 1.00 91.19 80 ASP A O 1
ATOM 610 N N . ARG A 1 81 ? -1.201 4.743 -11.695 1.00 93.62 81 ARG A N 1
ATOM 611 C CA . ARG A 1 81 ? -2.067 3.618 -12.073 1.00 93.62 81 ARG A CA 1
ATOM 612 C C . ARG A 1 81 ? -3.023 3.248 -10.938 1.00 93.62 81 ARG A C 1
ATOM 614 O O . ARG A 1 81 ? -2.848 2.217 -10.280 1.00 93.62 81 ARG A O 1
ATOM 621 N N . PRO A 1 82 ? -4.059 4.074 -10.708 1.00 93.44 82 PRO A N 1
ATOM 622 C CA . PRO A 1 82 ? -5.059 3.817 -9.673 1.00 93.44 82 PRO A CA 1
ATOM 623 C C . PRO A 1 82 ? -5.811 2.503 -9.883 1.00 93.44 82 PRO A C 1
ATOM 625 O O . PRO A 1 82 ? -6.238 1.876 -8.916 1.00 93.44 82 PRO A O 1
ATOM 628 N N . ASP A 1 83 ? -5.930 2.047 -11.133 1.00 94.62 83 ASP A N 1
ATOM 629 C CA . ASP A 1 83 ? -6.582 0.793 -11.508 1.00 94.62 83 ASP A CA 1
ATOM 630 C C . ASP A 1 83 ? -5.970 -0.433 -10.824 1.00 94.62 83 ASP A C 1
ATOM 632 O O . ASP A 1 83 ? -6.649 -1.445 -10.698 1.00 94.62 83 ASP A O 1
ATOM 636 N N . LEU A 1 84 ? -4.728 -0.355 -10.339 1.00 94.75 84 LEU A N 1
ATOM 637 C CA . LEU A 1 84 ? -4.075 -1.461 -9.636 1.00 94.75 84 LEU A CA 1
ATOM 638 C C . LEU A 1 84 ? -4.722 -1.774 -8.289 1.00 94.75 84 LEU A C 1
ATOM 640 O O . LEU A 1 84 ? -4.738 -2.936 -7.886 1.00 94.75 84 LEU A O 1
ATOM 644 N N . VAL A 1 85 ? -5.264 -0.759 -7.616 1.00 95.75 85 VAL A N 1
ATOM 645 C CA . VAL A 1 85 ? -5.816 -0.885 -6.259 1.00 95.75 85 VAL A CA 1
ATOM 646 C C . VAL A 1 85 ? -7.273 -0.456 -6.161 1.00 95.75 85 VAL A C 1
ATOM 648 O O . VAL A 1 85 ? -7.931 -0.817 -5.196 1.00 95.75 85 VAL A O 1
ATOM 651 N N . HIS A 1 86 ? -7.799 0.286 -7.138 1.00 96.31 86 HIS A N 1
ATOM 652 C CA . HIS A 1 86 ? -9.145 0.839 -7.056 1.00 96.31 86 HIS A CA 1
ATOM 653 C C . HIS A 1 86 ? -10.201 -0.257 -6.845 1.00 96.31 86 HIS A C 1
ATOM 655 O O . HIS A 1 86 ? -10.326 -1.178 -7.665 1.00 96.31 86 HIS A O 1
ATOM 661 N N . GLY A 1 87 ? -10.985 -0.126 -5.774 1.00 94.88 87 GLY A N 1
ATOM 662 C CA . GLY A 1 87 ? -12.012 -1.091 -5.385 1.00 94.88 87 GLY A CA 1
ATOM 663 C C . GLY A 1 87 ? -11.461 -2.394 -4.811 1.00 94.88 87 GLY A C 1
ATOM 664 O O . GLY A 1 87 ? -12.144 -3.411 -4.884 1.00 94.88 87 GLY A O 1
ATOM 665 N N . TYR A 1 88 ? -10.207 -2.416 -4.348 1.00 95.94 88 TYR A N 1
ATOM 666 C CA . TYR A 1 88 ? -9.597 -3.614 -3.787 1.00 95.94 88 TYR A CA 1
ATOM 667 C C . TYR A 1 88 ? -9.477 -3.521 -2.264 1.00 95.94 88 TYR A C 1
ATOM 669 O O . TYR A 1 88 ? -8.494 -3.010 -1.736 1.00 95.94 88 TYR A O 1
ATOM 677 N N . GLU A 1 89 ? -10.491 -4.034 -1.568 1.00 90.62 89 GLU A N 1
ATOM 678 C CA . GLU A 1 89 ? -10.614 -3.981 -0.100 1.00 90.62 89 GLU A CA 1
ATOM 679 C C . GLU A 1 89 ? -9.499 -4.749 0.628 1.00 90.62 89 GLU A C 1
ATOM 681 O O . GLU A 1 89 ? -9.081 -4.368 1.715 1.00 90.62 89 GLU A O 1
ATOM 686 N N . GLU A 1 90 ? -8.926 -5.771 -0.013 1.00 93.38 90 GLU A N 1
ATOM 687 C CA . GLU A 1 90 ? -7.775 -6.522 0.503 1.00 93.38 90 GLU A CA 1
ATOM 688 C C . GLU A 1 90 ? -6.436 -5.771 0.340 1.00 93.38 90 GLU A C 1
ATOM 690 O O . GLU A 1 90 ? -5.363 -6.360 0.472 1.00 93.38 90 GLU A O 1
ATOM 695 N N . CYS A 1 91 ? -6.463 -4.472 0.029 1.00 96.62 91 CYS A N 1
ATOM 696 C CA . CYS A 1 91 ? -5.279 -3.632 -0.110 1.00 96.62 91 CYS A CA 1
ATOM 697 C C . CYS A 1 91 ? -5.212 -2.570 0.994 1.00 96.62 91 CYS A C 1
ATOM 699 O O . CYS A 1 91 ? -6.149 -1.799 1.197 1.00 96.62 91 CYS A O 1
ATOM 701 N N . ILE A 1 92 ? -4.049 -2.469 1.640 1.00 97.88 92 ILE A N 1
ATOM 702 C CA . ILE A 1 92 ? -3.719 -1.411 2.598 1.00 97.88 92 ILE A CA 1
ATOM 703 C C . ILE A 1 92 ? -2.628 -0.514 2.012 1.00 97.88 92 ILE A C 1
ATOM 705 O O . ILE A 1 92 ? -1.552 -0.982 1.633 1.00 97.88 92 ILE A O 1
ATOM 709 N N . LEU A 1 93 ? -2.873 0.794 1.983 1.00 97.94 93 LEU A N 1
ATOM 710 C CA . LEU A 1 93 ? -1.871 1.805 1.648 1.00 97.94 93 LEU A CA 1
ATOM 711 C C . LEU A 1 93 ? -1.315 2.417 2.930 1.00 97.94 93 LEU A C 1
ATOM 713 O O . LEU A 1 93 ? -2.082 2.811 3.802 1.00 97.94 93 LEU A O 1
ATOM 717 N N . THR A 1 94 ? 0.005 2.565 3.032 1.00 96.69 94 THR A N 1
ATOM 718 C CA . THR A 1 94 ? 0.643 3.145 4.229 1.00 96.69 94 THR A CA 1
ATOM 719 C C . THR A 1 94 ? 1.381 4.463 3.942 1.00 96.69 94 THR A C 1
ATOM 721 O O . THR A 1 94 ? 2.580 4.566 4.194 1.00 96.69 94 THR A O 1
ATOM 724 N N . PRO A 1 95 ? 0.735 5.506 3.389 1.00 96.06 95 PRO A N 1
ATOM 725 C CA . PRO A 1 95 ? 1.426 6.749 3.058 1.00 96.06 95 PRO A CA 1
ATOM 726 C C . PRO A 1 95 ? 1.895 7.509 4.301 1.00 96.06 95 PRO A C 1
ATOM 728 O O . PRO A 1 95 ? 1.154 7.679 5.264 1.00 96.06 95 PRO A O 1
ATOM 731 N N . ASN A 1 96 ? 3.109 8.057 4.270 1.00 93.00 96 ASN A N 1
ATOM 732 C CA . ASN A 1 96 ? 3.476 9.150 5.175 1.00 93.00 96 ASN A CA 1
ATOM 733 C C . ASN A 1 96 ? 2.833 10.484 4.756 1.00 93.00 96 ASN A C 1
ATOM 735 O O . ASN A 1 96 ? 2.290 10.602 3.664 1.00 93.00 96 ASN A O 1
ATOM 739 N N . VAL A 1 97 ? 2.951 11.525 5.587 1.00 91.06 97 VAL A N 1
ATOM 740 C CA . VAL A 1 97 ? 2.371 12.860 5.317 1.00 91.06 97 VAL A CA 1
ATOM 741 C C . VAL A 1 97 ? 2.697 13.460 3.937 1.00 91.06 97 VAL A C 1
ATOM 743 O O . VAL A 1 97 ? 1.884 14.200 3.386 1.00 91.06 97 VAL A O 1
ATOM 746 N N . VAL A 1 98 ? 3.869 13.169 3.358 1.00 91.56 98 VAL A N 1
ATOM 747 C CA . VAL A 1 98 ? 4.262 13.669 2.027 1.00 91.56 98 VAL A CA 1
ATOM 748 C C . VAL A 1 98 ? 3.667 12.799 0.923 1.00 91.56 98 VAL A C 1
ATOM 750 O O . VAL A 1 98 ? 3.160 13.325 -0.063 1.00 91.56 98 VAL A O 1
ATOM 753 N N . GLU A 1 99 ? 3.722 11.478 1.080 1.00 94.38 99 GLU A N 1
ATOM 754 C CA . GLU A 1 99 ? 3.116 10.520 0.144 1.00 94.38 99 GLU A CA 1
ATOM 755 C C . GLU A 1 99 ? 1.596 10.683 0.087 1.00 94.38 99 GLU A C 1
ATOM 757 O O . GLU A 1 99 ? 1.024 10.683 -0.999 1.00 94.38 99 GLU A O 1
ATOM 762 N N . PHE A 1 100 ? 0.961 10.910 1.237 1.00 94.81 100 PHE A N 1
ATOM 763 C CA . PHE A 1 100 ? -0.473 11.139 1.358 1.00 94.81 100 PHE A CA 1
ATOM 764 C C . PHE A 1 100 ? -0.891 12.387 0.588 1.00 94.81 100 PHE A C 1
ATOM 766 O O . PHE A 1 100 ? -1.808 12.319 -0.220 1.00 94.81 100 PHE A O 1
ATOM 773 N N . ARG A 1 101 ? -0.159 13.500 0.755 1.00 92.44 101 ARG A N 1
ATOM 774 C CA . ARG A 1 101 ? -0.415 14.731 -0.004 1.00 92.44 101 ARG A CA 1
ATOM 775 C C . ARG A 1 101 ? -0.380 14.482 -1.514 1.00 92.44 101 ARG A C 1
ATOM 777 O O . ARG A 1 101 ? -1.274 14.925 -2.226 1.00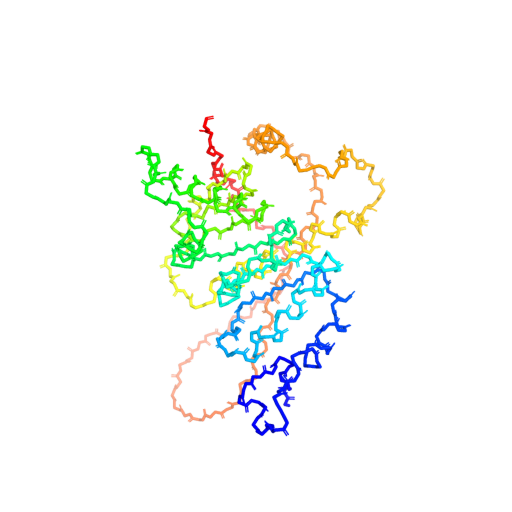 92.44 101 ARG A O 1
ATOM 784 N N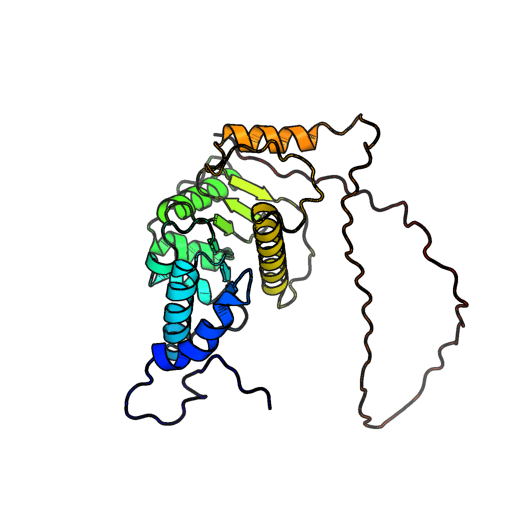 . ARG A 1 102 ? 0.633 13.756 -1.995 1.00 93.31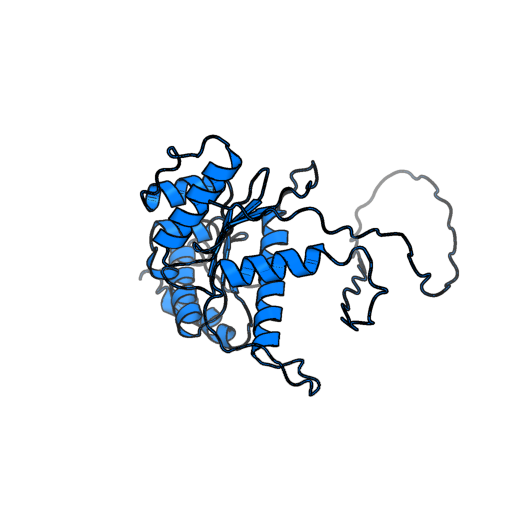 102 ARG A N 1
ATOM 785 C CA . ARG A 1 102 ? 0.763 13.434 -3.426 1.00 93.31 102 ARG A CA 1
ATOM 786 C C . ARG A 1 102 ? -0.399 12.586 -3.928 1.00 93.31 102 ARG A C 1
ATOM 788 O O . ARG A 1 102 ? -0.905 12.850 -5.010 1.00 93.31 102 ARG A O 1
ATOM 795 N N . LEU A 1 103 ? -0.841 11.605 -3.137 1.00 94.19 103 LEU A N 1
ATOM 796 C CA . LEU A 1 103 ? -2.040 10.829 -3.448 1.00 94.19 103 LEU A CA 1
ATOM 797 C C . LEU A 1 103 ? -3.267 11.747 -3.501 1.00 94.19 103 LEU A C 1
ATOM 799 O O . LEU A 1 103 ? -3.926 11.805 -4.530 1.00 94.19 103 LEU A O 1
ATOM 803 N N . THR A 1 104 ? -3.545 12.537 -2.463 1.00 93.12 104 THR A N 1
ATOM 804 C CA . THR A 1 104 ? -4.709 13.441 -2.464 1.00 93.12 104 THR A CA 1
ATOM 805 C C . THR A 1 104 ? -4.707 14.412 -3.644 1.00 93.12 104 THR A C 1
ATOM 807 O O . THR A 1 104 ? -5.752 14.619 -4.252 1.00 93.12 104 THR A O 1
ATOM 810 N N . GLU A 1 105 ? -3.543 14.947 -4.026 1.00 92.12 105 GLU A N 1
ATOM 811 C CA . GLU A 1 105 ? -3.393 15.808 -5.206 1.00 92.12 105 GLU A CA 1
ATOM 812 C C . GLU A 1 105 ? -3.696 15.045 -6.506 1.00 92.12 105 GLU A C 1
ATOM 814 O O . GLU A 1 105 ? -4.459 15.540 -7.336 1.00 92.12 105 GLU A O 1
ATOM 819 N N . ALA A 1 106 ? -3.168 13.826 -6.665 1.00 91.94 106 ALA A N 1
ATOM 820 C CA . ALA A 1 106 ? -3.417 12.981 -7.835 1.00 91.94 106 ALA A CA 1
ATOM 821 C C . ALA A 1 106 ? -4.902 12.600 -7.994 1.00 91.94 106 ALA A C 1
ATOM 823 O O . ALA A 1 106 ? -5.392 12.495 -9.116 1.00 91.94 106 ALA A O 1
ATOM 824 N N . PHE A 1 107 ? -5.627 12.443 -6.882 1.00 91.12 107 PHE A N 1
ATOM 825 C CA . PHE A 1 107 ? -7.051 12.087 -6.865 1.00 91.12 107 PHE A CA 1
ATOM 826 C C . PHE A 1 107 ? -7.998 13.288 -6.702 1.00 91.12 107 PHE A C 1
ATOM 828 O O . PHE A 1 107 ? -9.203 13.097 -6.544 1.00 91.12 107 PHE A O 1
ATOM 835 N N . GLY A 1 108 ? -7.489 14.526 -6.731 1.00 88.12 108 GLY A N 1
ATOM 836 C CA . GLY A 1 108 ? -8.314 15.736 -6.607 1.00 88.12 108 GLY A CA 1
ATOM 837 C C . GLY A 1 108 ? -9.046 15.864 -5.263 1.00 88.12 108 GLY A C 1
ATOM 838 O O . GLY A 1 108 ? -10.092 16.510 -5.178 1.00 88.12 108 GLY A O 1
ATOM 839 N N . VAL A 1 109 ? -8.521 15.237 -4.209 1.00 85.31 109 VAL A N 1
ATOM 840 C CA . VAL A 1 109 ? -9.067 15.322 -2.854 1.00 85.31 109 VAL A CA 1
ATOM 841 C C . VAL A 1 109 ? -8.546 16.594 -2.203 1.00 85.31 109 VAL A C 1
ATOM 843 O O . VAL A 1 109 ? -7.374 16.707 -1.851 1.00 85.31 109 VAL A O 1
ATOM 846 N N . ASP A 1 110 ? -9.437 17.566 -2.043 1.00 75.50 110 ASP A N 1
ATOM 847 C CA . ASP A 1 110 ? -9.093 18.829 -1.404 1.00 75.50 110 ASP A CA 1
ATOM 848 C C . ASP A 1 110 ? -8.952 18.664 0.116 1.00 75.50 110 ASP A C 1
ATOM 850 O O . ASP A 1 110 ? -9.942 18.462 0.823 1.00 75.50 110 ASP A O 1
ATOM 854 N N . VAL A 1 111 ? -7.714 18.771 0.599 1.00 69.25 111 VAL A N 1
ATOM 855 C CA . VAL A 1 111 ? -7.325 18.686 2.017 1.00 69.25 111 VAL A CA 1
ATOM 856 C C . VAL A 1 111 ? -7.557 20.011 2.765 1.00 69.25 111 VAL A C 1
ATOM 858 O O . VAL A 1 111 ? -7.381 20.072 3.979 1.00 69.25 111 VAL A O 1
ATOM 861 N N . SER A 1 112 ? -7.904 21.095 2.057 1.00 59.44 112 SER A N 1
ATOM 862 C CA . SER A 1 112 ? -8.115 22.423 2.655 1.00 59.44 112 SER A CA 1
ATOM 863 C C . SER A 1 112 ? -9.483 22.582 3.325 1.00 59.44 112 SER A C 1
ATOM 865 O O . SER A 1 112 ? -9.658 23.473 4.156 1.00 59.44 112 SER A O 1
ATOM 867 N N . VAL A 1 113 ? -10.421 21.676 3.035 1.00 53.28 113 VAL A N 1
ATOM 868 C CA . VAL A 1 113 ? -11.709 21.550 3.729 1.00 53.28 113 VAL A CA 1
ATOM 869 C C . VAL A 1 113 ? -11.504 20.691 4.980 1.00 53.28 113 VAL A C 1
ATOM 871 O O . VAL A 1 113 ? -11.949 19.552 5.058 1.00 53.28 113 VAL A O 1
ATOM 874 N N . ALA A 1 114 ? -10.723 21.200 5.927 1.00 52.50 114 ALA A N 1
ATOM 875 C CA . ALA A 1 114 ? -10.523 20.565 7.223 1.00 52.50 114 ALA A CA 1
ATOM 876 C C . ALA A 1 114 ? -11.529 21.154 8.221 1.00 52.50 114 ALA A C 1
ATOM 878 O O . ALA A 1 114 ? -11.699 22.374 8.254 1.00 52.50 114 ALA A O 1
ATOM 879 N N . GLY A 1 115 ? -12.193 20.298 9.006 1.00 54.50 115 GLY A N 1
ATOM 880 C CA . GLY A 1 115 ? -13.114 20.704 10.074 1.00 54.50 115 GLY A CA 1
ATOM 881 C C . GLY A 1 115 ? -12.495 21.689 11.074 1.00 54.50 115 GLY A C 1
ATOM 882 O O . GLY A 1 115 ? -11.306 22.007 11.022 1.00 54.50 115 GLY A O 1
ATOM 883 N N . GLU A 1 116 ? -13.300 22.181 12.019 1.00 54.19 116 GLU A N 1
ATOM 884 C CA . GLU A 1 116 ? -12.861 23.182 13.008 1.00 54.19 116 GLU A CA 1
ATOM 885 C C . GLU A 1 116 ? -11.615 22.732 13.796 1.00 54.19 116 GLU A C 1
ATOM 887 O O . GLU A 1 116 ? -10.822 23.563 14.253 1.00 54.19 116 GLU A O 1
ATOM 892 N N . ARG A 1 117 ? -11.407 21.411 13.917 1.00 68.25 117 ARG A N 1
ATOM 893 C CA . ARG A 1 117 ? -10.210 20.790 14.492 1.00 68.25 117 ARG A CA 1
ATOM 894 C C . ARG A 1 117 ? -9.364 20.096 13.428 1.00 68.25 117 ARG A C 1
ATOM 896 O O . ARG A 1 117 ? -9.855 19.411 12.537 1.00 68.25 117 ARG A O 1
ATOM 903 N N . ARG A 1 118 ? -8.044 20.189 13.603 1.00 72.69 118 ARG A N 1
ATOM 904 C CA . ARG A 1 118 ? -7.046 19.582 12.709 1.00 72.69 118 ARG A CA 1
ATOM 905 C C . ARG A 1 118 ? -7.228 18.066 12.527 1.00 72.69 118 ARG A C 1
ATOM 907 O O . ARG A 1 118 ? -7.111 17.585 11.409 1.00 72.69 118 ARG A O 1
ATOM 914 N N . GLU A 1 119 ? -7.525 17.344 13.607 1.00 72.62 119 GLU A N 1
ATOM 915 C CA . GLU A 1 119 ? -7.725 15.883 13.614 1.00 72.62 119 GLU A CA 1
ATOM 916 C C . GLU A 1 119 ? -8.934 15.445 12.769 1.00 72.62 119 GLU A C 1
ATOM 918 O O . GLU A 1 119 ? -8.852 14.483 12.006 1.00 72.62 119 GLU A O 1
ATOM 923 N N . GLU A 1 120 ? -10.040 16.189 12.853 1.00 74.62 120 GLU A N 1
ATOM 924 C CA . GLU A 1 120 ? -11.259 15.930 12.076 1.00 74.62 120 GLU A CA 1
ATOM 925 C C . GLU A 1 120 ? -11.012 16.144 10.579 1.00 74.62 120 GLU A C 1
ATOM 927 O O . GLU A 1 120 ? -11.449 15.343 9.754 1.00 74.62 120 GLU A O 1
ATOM 932 N N . GLY A 1 121 ? -10.252 17.186 10.227 1.00 81.00 121 GLY A N 1
ATOM 933 C CA . GLY A 1 121 ? -9.850 17.437 8.845 1.00 81.00 121 GLY A CA 1
ATOM 934 C C . GLY A 1 121 ? -8.914 16.376 8.266 1.00 81.00 121 GLY A C 1
ATOM 935 O O . GLY A 1 121 ? -9.060 15.999 7.104 1.00 81.00 121 GLY A O 1
ATOM 936 N N . GLU A 1 122 ? -7.973 15.864 9.066 1.00 81.56 122 GLU A N 1
ATOM 937 C CA . GLU A 1 122 ? -7.088 14.766 8.653 1.00 81.56 122 GLU A CA 1
ATOM 938 C C . GLU A 1 122 ? -7.892 13.466 8.423 1.00 81.56 122 GLU A C 1
ATOM 940 O O . GLU A 1 122 ? -7.688 12.796 7.408 1.00 81.56 122 GLU A O 1
ATOM 945 N N . CYS A 1 123 ? -8.882 13.164 9.274 1.00 87.50 123 CYS A N 1
ATOM 946 C CA . CYS A 1 123 ? -9.809 12.042 9.064 1.00 87.50 123 CYS A CA 1
ATOM 947 C C . CYS A 1 123 ? -10.649 12.192 7.800 1.00 87.50 123 CYS A C 1
ATOM 949 O O . CYS A 1 123 ? -10.730 11.261 7.002 1.00 87.50 123 CYS A O 1
ATOM 951 N N . GLU A 1 124 ? -11.244 13.365 7.587 1.00 89.44 124 GLU A N 1
ATOM 952 C CA . GLU A 1 124 ? -12.074 13.620 6.411 1.00 89.44 124 GLU A CA 1
ATOM 953 C C . GLU A 1 124 ? -11.282 13.487 5.107 1.00 89.44 124 GLU A C 1
ATOM 955 O O . GLU A 1 124 ? -11.766 12.897 4.139 1.00 89.44 124 GLU A O 1
ATOM 960 N N . ALA A 1 125 ? -10.049 13.992 5.073 1.00 91.00 125 ALA A N 1
ATOM 961 C CA . ALA A 1 125 ? -9.187 13.827 3.913 1.00 91.00 125 ALA A CA 1
ATOM 962 C C . ALA A 1 125 ? -8.861 12.349 3.646 1.00 91.00 125 ALA A C 1
ATOM 964 O O . ALA A 1 125 ? -8.902 11.913 2.492 1.00 91.00 125 ALA A O 1
ATOM 965 N N . CYS A 1 126 ? -8.555 11.580 4.696 1.00 92.94 126 CYS A N 1
ATOM 966 C CA . CYS A 1 126 ? -8.241 10.155 4.587 1.00 92.94 126 CYS A CA 1
ATOM 967 C C . CYS A 1 126 ? -9.453 9.348 4.094 1.00 92.94 126 CYS A C 1
ATOM 969 O O . CYS A 1 126 ? -9.340 8.576 3.140 1.00 92.94 126 CYS A O 1
ATOM 971 N N . GLU A 1 127 ? -10.634 9.617 4.650 1.00 93.62 127 GLU A N 1
ATOM 972 C CA . GLU A 1 127 ? -11.909 9.021 4.242 1.00 93.62 127 GLU A CA 1
ATOM 973 C C . GLU A 1 127 ? -12.241 9.323 2.776 1.00 93.62 127 GLU A C 1
ATOM 975 O O . GLU A 1 127 ? -12.595 8.424 2.009 1.00 93.62 127 GLU A O 1
ATOM 980 N N . ARG A 1 128 ? -12.082 10.582 2.347 1.00 93.94 128 ARG A N 1
ATOM 981 C CA . ARG A 1 128 ? -12.319 10.991 0.955 1.00 93.94 128 ARG A CA 1
ATOM 982 C C . ARG A 1 128 ? -11.349 10.325 -0.014 1.00 93.94 128 ARG A C 1
ATOM 984 O O . ARG A 1 128 ? -11.779 9.916 -1.090 1.00 93.94 128 ARG A O 1
ATOM 991 N N . LEU A 1 129 ? -10.073 10.196 0.353 1.00 95.19 129 LEU A N 1
ATOM 992 C CA . LEU A 1 129 ? -9.091 9.492 -0.470 1.00 95.19 129 LEU A CA 1
ATOM 993 C C . LEU A 1 129 ? -9.415 7.999 -0.575 1.00 95.19 129 LEU A C 1
ATOM 995 O O . LEU A 1 129 ? -9.376 7.450 -1.674 1.00 95.19 129 LEU A O 1
ATOM 999 N N . SER A 1 130 ? -9.792 7.359 0.533 1.00 95.88 130 SER A N 1
ATOM 1000 C CA . SER A 1 130 ? -10.199 5.951 0.532 1.00 95.88 130 SER A CA 1
ATOM 1001 C C . SER A 1 130 ? -11.425 5.724 -0.360 1.00 95.88 130 SER A C 1
ATOM 1003 O O . SER A 1 130 ? -11.409 4.843 -1.222 1.00 95.88 130 SER A O 1
ATOM 1005 N N . ARG A 1 131 ? -12.444 6.593 -0.272 1.00 94.69 131 ARG A N 1
ATOM 1006 C CA . ARG A 1 131 ? -13.610 6.571 -1.175 1.00 94.69 131 ARG A CA 1
ATOM 1007 C C . ARG A 1 131 ? -13.238 6.790 -2.638 1.00 94.69 131 ARG A C 1
ATOM 1009 O O . ARG A 1 131 ? -13.754 6.085 -3.498 1.00 94.69 131 ARG A O 1
ATOM 1016 N N . ALA A 1 132 ? -12.343 7.735 -2.928 1.00 94.25 132 ALA A N 1
ATOM 1017 C CA . ALA A 1 132 ? -11.861 7.985 -4.290 1.00 94.25 132 ALA A CA 1
ATOM 1018 C C . ALA A 1 132 ? -11.105 6.780 -4.878 1.00 94.25 132 ALA A C 1
ATOM 1020 O O . ALA A 1 132 ? -11.075 6.598 -6.092 1.00 94.25 132 ALA A O 1
ATOM 1021 N N . LEU A 1 133 ? -10.528 5.941 -4.016 1.00 95.50 133 LEU A N 1
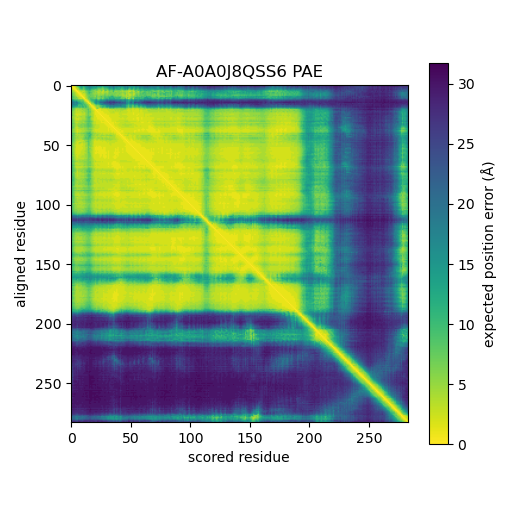ATOM 1022 C CA . LEU A 1 133 ? -9.899 4.670 -4.363 1.00 95.50 133 LEU A CA 1
ATOM 1023 C C . LEU A 1 133 ? -10.867 3.475 -4.294 1.00 95.50 133 LEU A C 1
ATOM 1025 O O . LEU A 1 133 ? -10.431 2.336 -4.431 1.00 95.50 133 LEU A O 1
ATOM 1029 N N . GLY A 1 134 ? -12.167 3.696 -4.098 1.00 94.06 134 GLY A N 1
ATOM 1030 C CA . GLY A 1 134 ? -13.169 2.632 -4.054 1.00 94.06 134 GLY A CA 1
ATOM 1031 C C . GLY A 1 134 ? -13.164 1.801 -2.767 1.00 94.06 134 GLY A C 1
ATOM 1032 O O . GLY A 1 134 ? -13.448 0.614 -2.836 1.00 94.06 134 GLY A O 1
ATOM 1033 N N . GLY A 1 135 ? -12.826 2.390 -1.616 1.00 93.50 135 GLY A N 1
ATOM 1034 C CA . GLY A 1 135 ? -12.879 1.714 -0.307 1.00 93.50 135 GLY A CA 1
ATOM 1035 C C . GLY A 1 135 ? -11.576 1.030 0.118 1.00 93.50 135 GLY A C 1
ATOM 1036 O O . GLY A 1 135 ? -11.566 0.216 1.033 1.00 93.50 135 GLY A O 1
ATOM 1037 N N . VAL A 1 136 ? -10.456 1.352 -0.534 1.00 95.94 136 VAL A N 1
ATOM 1038 C CA . VAL A 1 136 ? -9.127 0.846 -0.148 1.00 95.94 136 VAL A CA 1
ATOM 1039 C C . VAL A 1 136 ? -8.750 1.378 1.234 1.00 95.94 136 VAL A C 1
ATOM 1041 O O . VAL A 1 136 ? -8.873 2.579 1.484 1.00 95.94 136 VAL A O 1
ATOM 1044 N N . MET A 1 137 ? -8.236 0.521 2.116 1.00 97.12 137 MET A N 1
ATOM 1045 C CA . MET A 1 137 ? -7.812 0.942 3.449 1.00 97.12 137 MET A CA 1
ATOM 1046 C C . MET A 1 137 ? -6.546 1.803 3.382 1.00 97.12 137 MET A C 1
ATOM 1048 O O . MET A 1 137 ? -5.552 1.451 2.743 1.00 97.12 137 MET A O 1
ATOM 1052 N N . ILE A 1 138 ? -6.563 2.933 4.082 1.00 97.31 138 ILE A N 1
ATOM 1053 C CA . ILE A 1 138 ? -5.450 3.877 4.152 1.00 97.31 138 ILE A CA 1
ATOM 1054 C C . ILE A 1 138 ? -5.012 4.019 5.600 1.00 97.31 138 ILE A C 1
ATOM 1056 O O . ILE A 1 138 ? -5.816 4.331 6.470 1.00 97.31 138 ILE A O 1
ATOM 1060 N N . VAL A 1 139 ? -3.715 3.840 5.834 1.00 96.88 139 VAL A N 1
ATOM 1061 C CA . VAL A 1 139 ? -3.026 4.116 7.095 1.00 96.88 139 VAL A CA 1
ATOM 1062 C C . VAL A 1 139 ? -2.096 5.304 6.858 1.00 96.88 139 VAL A C 1
ATOM 1064 O O . VAL A 1 139 ? -0.943 5.152 6.442 1.00 96.88 139 VAL A O 1
ATOM 1067 N N . GLN A 1 140 ? -2.612 6.511 7.072 1.00 95.12 140 GLN A N 1
ATOM 1068 C CA . GLN A 1 140 ? -1.844 7.744 6.959 1.00 95.12 140 GLN A CA 1
ATOM 1069 C C . GLN A 1 140 ? -0.922 7.886 8.174 1.00 95.12 140 GLN A C 1
ATOM 1071 O O . GLN A 1 140 ? -1.369 8.229 9.266 1.00 95.12 140 GLN A O 1
ATOM 1076 N N . LYS A 1 141 ? 0.380 7.673 7.960 1.00 92.12 141 LYS A N 1
ATOM 1077 C CA . LYS A 1 141 ? 1.416 7.812 8.990 1.00 92.12 141 LYS A CA 1
ATOM 1078 C C . LYS A 1 141 ? 1.669 9.282 9.324 1.00 92.12 141 LYS A C 1
ATOM 1080 O O . LYS A 1 141 ? 1.986 10.075 8.423 1.00 92.12 141 LYS A O 1
ATOM 1085 N N . GLY A 1 142 ? 1.647 9.632 10.607 1.00 88.69 142 GLY A N 1
ATOM 1086 C CA . GLY A 1 142 ? 1.744 11.020 11.060 1.00 88.69 142 GLY A CA 1
ATOM 1087 C C . GLY A 1 142 ? 2.290 11.198 12.475 1.00 88.69 142 GLY A C 1
ATOM 1088 O O . GLY A 1 142 ? 3.053 10.384 12.986 1.00 88.69 142 GLY A O 1
ATOM 1089 N N . ILE A 1 143 ? 1.959 12.341 13.084 1.00 85.31 143 ILE A N 1
ATOM 1090 C CA . ILE A 1 143 ? 2.102 12.522 14.542 1.00 85.31 143 ILE A CA 1
ATOM 1091 C C . ILE A 1 143 ? 1.041 11.675 15.249 1.00 85.31 143 ILE A C 1
ATOM 1093 O O . ILE A 1 143 ? 1.331 11.028 16.251 1.00 85.31 143 ILE A O 1
ATOM 1097 N N . HIS A 1 144 ? -0.161 11.695 14.679 1.00 88.12 144 HIS A N 1
ATOM 1098 C CA . HIS A 1 144 ? -1.218 10.728 14.894 1.00 88.12 144 HIS A CA 1
ATOM 1099 C C . HIS A 1 144 ? -1.364 9.939 13.599 1.00 88.12 144 HIS A C 1
ATOM 1101 O O . HIS A 1 144 ? -1.251 10.523 12.515 1.00 88.12 144 HIS A O 1
ATOM 1107 N N . ASP A 1 145 ? -1.577 8.634 13.717 1.00 91.44 145 ASP A N 1
ATOM 1108 C CA . ASP A 1 145 ? -1.855 7.809 12.550 1.00 91.44 145 ASP A CA 1
ATOM 1109 C C . ASP A 1 145 ? -3.366 7.799 12.323 1.00 91.44 145 ASP A C 1
ATOM 1111 O O . ASP A 1 145 ? -4.137 7.524 13.246 1.00 91.44 145 ASP A O 1
ATOM 1115 N N . VAL A 1 146 ? -3.783 8.124 11.101 1.00 93.50 146 VAL A N 1
ATOM 1116 C CA . VAL A 1 146 ? -5.194 8.126 10.702 1.00 93.50 146 VAL A CA 1
ATOM 1117 C C . VAL A 1 146 ? -5.446 6.905 9.834 1.00 93.50 146 VAL A C 1
ATOM 1119 O O . VAL A 1 146 ? -4.802 6.729 8.799 1.00 93.50 146 VAL A O 1
ATOM 1122 N N . ILE A 1 147 ? -6.382 6.063 10.253 1.00 95.44 147 ILE A N 1
ATOM 1123 C CA . ILE A 1 147 ? -6.743 4.823 9.569 1.00 95.44 147 ILE A CA 1
ATOM 1124 C C . ILE A 1 147 ? -8.160 4.984 9.037 1.00 95.44 147 ILE A C 1
ATOM 1126 O O . ILE A 1 147 ? -9.058 5.297 9.810 1.00 95.44 147 ILE A O 1
ATOM 1130 N N . SER A 1 148 ? -8.377 4.786 7.740 1.00 94.88 148 SER A N 1
ATOM 1131 C CA . SER A 1 148 ? -9.713 4.887 7.148 1.00 94.88 148 SER A CA 1
ATOM 1132 C C . SER A 1 148 ? -9.932 3.861 6.046 1.00 94.88 148 SER A C 1
ATOM 1134 O O . SER A 1 148 ? -9.049 3.634 5.219 1.00 94.88 148 SER A O 1
ATOM 1136 N N . ASN A 1 149 ? -11.127 3.277 6.012 1.00 91.69 149 ASN A N 1
ATOM 1137 C CA . ASN A 1 149 ? -11.632 2.455 4.904 1.00 91.69 149 ASN A CA 1
ATOM 1138 C C . ASN A 1 149 ? -12.679 3.206 4.053 1.00 91.69 149 ASN A C 1
ATOM 1140 O O . ASN A 1 149 ? -13.376 2.607 3.239 1.00 91.69 149 ASN A O 1
ATOM 1144 N N . GLY A 1 150 ? -12.838 4.518 4.268 1.00 90.50 150 GLY A N 1
ATOM 1145 C CA . GLY A 1 150 ? -13.818 5.337 3.553 1.00 90.50 150 GLY A CA 1
ATOM 1146 C C . GLY A 1 150 ? -15.240 5.252 4.120 1.00 90.50 150 GLY A C 1
ATOM 1147 O O . GLY A 1 150 ? -16.108 6.022 3.701 1.00 90.50 150 GLY A O 1
ATOM 1148 N N . VAL A 1 151 ? -15.491 4.375 5.091 1.00 89.06 151 VAL A N 1
ATOM 1149 C CA . VAL A 1 151 ? -16.746 4.297 5.857 1.00 89.06 151 VAL A CA 1
ATOM 1150 C C . VAL A 1 151 ? -16.518 4.803 7.277 1.00 89.06 151 VAL A C 1
ATOM 1152 O O . VAL A 1 151 ? -17.225 5.701 7.737 1.00 89.06 151 VAL A O 1
ATOM 1155 N N . THR A 1 152 ? -15.477 4.280 7.918 1.00 88.44 152 THR A N 1
ATOM 1156 C CA . THR A 1 152 ? -15.073 4.590 9.285 1.00 88.44 152 THR A CA 1
ATOM 1157 C C . THR A 1 152 ? -13.633 5.084 9.289 1.00 88.44 152 THR A C 1
ATOM 1159 O O . THR A 1 152 ? -12.790 4.614 8.518 1.00 88.44 152 THR A O 1
ATOM 1162 N N . SER A 1 153 ? -13.357 6.046 10.168 1.00 89.12 153 SER A N 1
ATOM 1163 C CA . SER A 1 153 ? -12.026 6.612 10.366 1.00 89.12 153 SER A CA 1
ATOM 1164 C C . SER A 1 153 ? -11.645 6.559 11.843 1.00 89.12 153 SER A C 1
ATOM 1166 O O . SER A 1 153 ? -12.427 6.952 12.712 1.00 89.12 153 SER A O 1
ATOM 1168 N N . LEU A 1 154 ? -10.432 6.087 12.110 1.00 90.56 154 LEU A N 1
ATOM 1169 C CA . LEU A 1 154 ? -9.848 5.938 13.436 1.00 90.56 154 LEU A CA 1
ATOM 1170 C C . LEU A 1 154 ? -8.592 6.796 13.544 1.00 90.56 154 LEU A C 1
ATOM 1172 O O . LEU A 1 154 ? -7.787 6.858 12.612 1.00 90.56 154 LEU A O 1
ATOM 1176 N N . ILE A 1 155 ? -8.400 7.407 14.710 1.00 90.56 155 ILE A N 1
ATOM 1177 C CA . ILE A 1 155 ? -7.151 8.084 15.056 1.00 90.56 155 ILE A CA 1
ATOM 1178 C C . ILE A 1 155 ? -6.436 7.277 16.130 1.00 90.56 155 ILE A C 1
ATOM 1180 O O . ILE A 1 155 ? -6.971 7.060 17.222 1.00 90.56 155 ILE A O 1
ATOM 1184 N N . SER A 1 156 ? -5.196 6.896 15.833 1.00 89.56 156 SER A N 1
ATOM 1185 C CA . SER A 1 156 ? -4.249 6.396 16.821 1.00 89.56 156 SER A CA 1
ATOM 1186 C C . SER A 1 156 ? -3.417 7.560 17.356 1.00 89.56 156 SER A C 1
ATOM 1188 O O . SER A 1 156 ? -2.572 8.123 16.653 1.00 89.56 156 SER A O 1
ATOM 1190 N 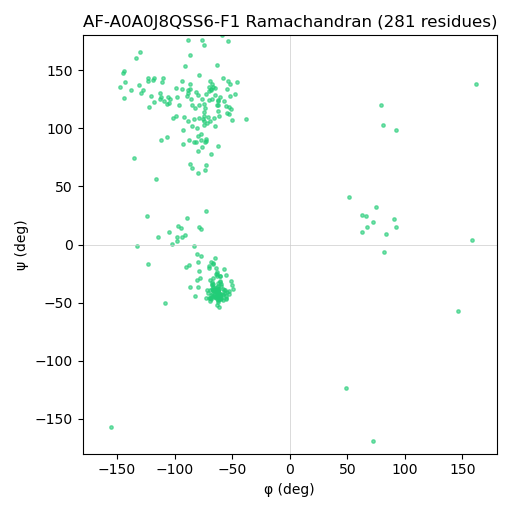N . ASP A 1 157 ? -3.651 7.923 18.620 1.00 86.50 157 ASP A N 1
ATOM 1191 C CA . ASP A 1 157 ? -2.874 8.936 19.345 1.00 86.50 157 ASP A CA 1
ATOM 1192 C C . ASP A 1 157 ? -1.775 8.335 20.243 1.00 86.50 157 ASP A C 1
ATOM 1194 O O . ASP A 1 157 ? -1.194 9.014 21.099 1.00 86.50 157 ASP A O 1
ATOM 1198 N N . VAL A 1 158 ? -1.437 7.062 20.008 1.00 86.50 158 VAL A N 1
ATOM 1199 C CA . VAL A 1 158 ? -0.444 6.326 20.790 1.00 86.50 158 VAL A CA 1
ATOM 1200 C C . VAL A 1 158 ? 0.932 6.977 20.662 1.00 86.50 158 VAL A C 1
ATOM 1202 O O . VAL A 1 158 ? 1.497 7.132 19.580 1.00 86.50 158 VAL A O 1
ATOM 1205 N N . GLN A 1 159 ? 1.520 7.326 21.807 1.00 83.62 159 GLN A N 1
ATOM 1206 C CA . GLN A 1 159 ? 2.836 7.949 21.843 1.00 83.62 159 GLN A CA 1
ATOM 1207 C C . GLN A 1 159 ? 3.930 6.986 21.352 1.00 83.62 159 GLN A C 1
ATOM 1209 O O . GLN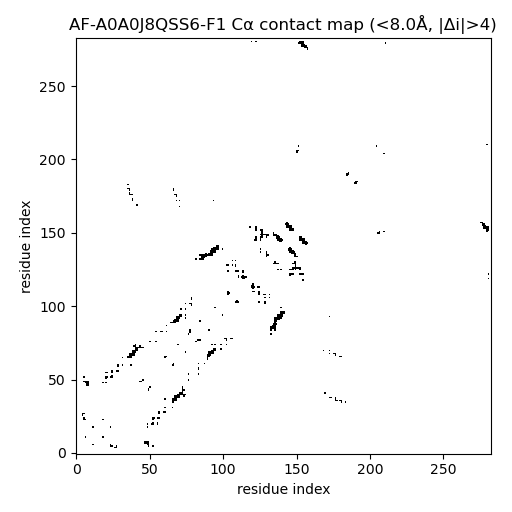 A 1 159 ? 4.331 6.060 22.058 1.00 83.62 159 GLN A O 1
ATOM 1214 N N . GLY A 1 160 ? 4.464 7.265 20.163 1.00 78.56 160 GLY A N 1
ATOM 1215 C CA . GLY A 1 160 ? 5.601 6.551 19.590 1.00 78.56 160 GLY A CA 1
ATOM 1216 C C . GLY A 1 160 ? 6.964 6.924 20.192 1.00 78.56 160 GLY A C 1
ATOM 1217 O O . GLY A 1 160 ? 7.120 7.832 21.016 1.00 78.56 160 GLY A O 1
ATOM 1218 N N . GLY A 1 161 ? 8.003 6.219 19.740 1.00 76.88 161 GLY A N 1
ATOM 1219 C CA . GLY A 1 161 ? 9.386 6.512 20.111 1.00 76.88 161 GLY A CA 1
ATOM 1220 C C . GLY A 1 161 ? 9.865 7.859 19.555 1.00 76.88 161 GLY A C 1
ATOM 1221 O O . GLY A 1 161 ? 9.693 8.158 18.381 1.00 76.88 161 GLY A O 1
ATOM 1222 N N . LYS A 1 162 ? 10.557 8.663 20.376 1.00 77.75 162 LYS A N 1
ATOM 1223 C CA . LYS A 1 162 ? 11.074 9.992 19.970 1.00 77.75 162 LYS A CA 1
ATOM 1224 C C . LYS A 1 162 ? 12.198 9.943 18.925 1.00 77.75 162 LYS A C 1
ATOM 1226 O O . LYS A 1 162 ? 12.567 10.971 18.361 1.00 77.75 162 LYS A O 1
ATOM 1231 N N . LYS A 1 163 ? 12.806 8.773 18.712 1.00 76.31 163 LYS A N 1
ATOM 1232 C CA . LYS A 1 163 ? 13.889 8.581 17.743 1.00 76.31 163 LYS A CA 1
ATOM 1233 C C . LYS A 1 163 ? 13.282 8.240 16.391 1.00 76.31 163 LYS A C 1
ATOM 1235 O O . LYS A 1 163 ? 12.477 7.324 16.322 1.00 76.31 163 LYS A O 1
ATOM 1240 N N . ARG A 1 164 ? 13.747 8.890 15.323 1.00 77.94 164 ARG A N 1
ATOM 1241 C CA . ARG A 1 164 ? 13.452 8.499 13.939 1.00 77.94 164 ARG A CA 1
ATOM 1242 C C . ARG A 1 164 ? 14.554 7.572 13.428 1.00 77.94 164 ARG A C 1
ATOM 1244 O O . ARG A 1 164 ? 15.558 8.037 12.893 1.00 77.94 164 ARG A O 1
ATOM 1251 N N . SER A 1 165 ? 14.428 6.271 13.672 1.00 82.06 165 SER A N 1
ATOM 1252 C CA . SER A 1 165 ? 15.316 5.283 13.051 1.00 82.06 165 SER A CA 1
ATOM 1253 C C . SER A 1 165 ? 14.878 5.016 11.611 1.00 82.06 165 SER A C 1
ATOM 1255 O O . SER A 1 165 ? 13.687 5.034 11.305 1.00 82.06 165 SER A O 1
ATOM 1257 N N . GLY A 1 166 ? 15.836 4.758 10.716 1.00 83.00 166 GLY A N 1
ATOM 1258 C CA . GLY A 1 166 ? 15.509 4.164 9.417 1.00 83.00 166 GLY A CA 1
ATOM 1259 C C . GLY A 1 166 ? 14.801 2.819 9.621 1.00 83.00 166 GLY A C 1
ATOM 1260 O O . GLY A 1 166 ? 15.121 2.110 10.576 1.00 83.00 166 GLY A O 1
ATOM 1261 N N . GLY A 1 167 ? 13.820 2.505 8.773 1.00 84.88 167 GLY A N 1
ATOM 1262 C CA . GLY A 1 167 ? 13.091 1.228 8.796 1.00 84.88 167 GLY A CA 1
ATOM 1263 C C . GLY A 1 167 ? 11.923 1.113 9.786 1.00 84.88 167 GLY A C 1
ATOM 1264 O O . GLY A 1 167 ? 11.372 0.030 9.964 1.00 84.88 167 GLY A O 1
ATOM 1265 N N . GLN A 1 168 ? 11.504 2.210 10.430 1.00 88.00 168 GLN A N 1
ATOM 1266 C CA . GLN A 1 168 ? 10.277 2.206 11.249 1.00 88.00 168 GLN A CA 1
ATOM 1267 C C . GLN A 1 168 ? 9.033 1.892 10.414 1.00 88.00 168 GLN A C 1
ATOM 1269 O O . GLN A 1 168 ? 8.211 1.082 10.830 1.00 88.00 168 GLN A O 1
ATOM 1274 N N . GLY A 1 169 ? 8.941 2.490 9.220 1.00 87.19 169 GLY A N 1
ATOM 1275 C CA . GLY A 1 169 ? 7.892 2.174 8.250 1.00 87.19 169 GLY A CA 1
ATOM 1276 C C . GLY A 1 169 ? 7.908 0.695 7.878 1.00 87.19 169 GLY A C 1
ATOM 1277 O O . GLY A 1 169 ? 6.890 0.036 8.022 1.00 87.19 169 GLY A O 1
ATOM 1278 N N . ASP A 1 170 ? 9.082 0.147 7.553 1.00 90.88 170 ASP A N 1
ATOM 1279 C CA . ASP A 1 170 ? 9.232 -1.267 7.184 1.00 90.88 170 ASP A CA 1
ATOM 1280 C C . ASP A 1 170 ? 8.747 -2.218 8.291 1.00 90.88 170 ASP A C 1
ATOM 1282 O O . ASP A 1 170 ? 8.114 -3.234 8.010 1.00 90.88 170 ASP A O 1
ATOM 1286 N N . THR A 1 171 ? 8.996 -1.873 9.560 1.00 92.12 171 THR A N 1
ATOM 1287 C CA . THR A 1 171 ? 8.529 -2.665 10.711 1.00 92.12 171 THR A CA 1
ATOM 1288 C C . THR A 1 171 ? 7.006 -2.621 10.842 1.00 92.12 171 THR A C 1
ATOM 1290 O O . THR A 1 171 ? 6.378 -3.657 11.069 1.00 92.12 171 THR A O 1
ATOM 1293 N N . MET A 1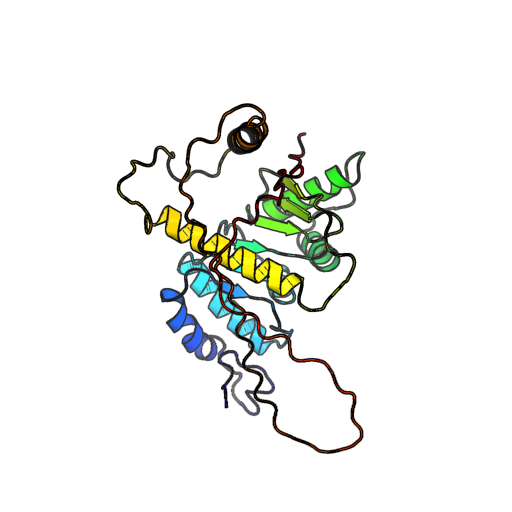 172 ? 6.400 -1.443 10.668 1.00 91.75 172 MET A N 1
ATOM 1294 C CA . MET A 1 172 ? 4.944 -1.280 10.676 1.00 91.75 172 MET A CA 1
ATOM 1295 C C . MET A 1 172 ? 4.302 -2.068 9.530 1.00 91.75 172 MET A C 1
ATOM 1297 O O . MET A 1 172 ? 3.402 -2.871 9.756 1.00 91.75 172 MET A O 1
ATOM 1301 N N . THR A 1 173 ? 4.820 -1.902 8.316 1.00 92.69 173 THR A N 1
ATOM 1302 C CA . THR A 1 173 ? 4.335 -2.561 7.100 1.00 92.69 173 THR A CA 1
ATOM 1303 C C . THR A 1 173 ? 4.482 -4.086 7.189 1.00 92.69 173 THR A C 1
ATOM 1305 O O . THR A 1 173 ? 3.560 -4.815 6.828 1.00 92.69 173 THR A O 1
ATOM 1308 N N . GLY A 1 174 ? 5.586 -4.599 7.744 1.00 93.81 174 GLY A N 1
ATOM 1309 C CA . GLY A 1 174 ? 5.758 -6.035 8.002 1.00 93.81 174 GLY A CA 1
ATOM 1310 C C . GLY A 1 174 ? 4.801 -6.589 9.066 1.00 93.81 174 GLY A C 1
ATOM 1311 O O . GLY A 1 174 ? 4.287 -7.701 8.922 1.00 93.81 174 GLY A O 1
ATOM 1312 N N . SER A 1 175 ? 4.511 -5.803 10.107 1.00 96.38 175 SER A N 1
ATOM 1313 C CA . SER A 1 175 ? 3.531 -6.175 11.139 1.00 96.38 175 SER A CA 1
ATOM 1314 C C . SER A 1 175 ? 2.113 -6.221 10.564 1.00 96.38 175 SER A C 1
ATOM 1316 O O . SER A 1 175 ? 1.408 -7.203 10.772 1.00 96.38 175 SER A O 1
ATOM 1318 N N . LEU A 1 176 ? 1.730 -5.228 9.751 1.00 95.62 176 LEU A N 1
ATOM 1319 C CA . LEU A 1 176 ? 0.460 -5.231 9.013 1.00 95.62 176 LEU A CA 1
ATOM 1320 C C . LEU A 1 176 ? 0.341 -6.449 8.093 1.00 95.62 176 LEU A C 1
ATOM 1322 O O . LEU A 1 176 ? -0.694 -7.108 8.083 1.00 95.62 176 LEU A O 1
ATOM 1326 N N . GLY A 1 177 ? 1.414 -6.801 7.378 1.00 95.19 177 GLY A N 1
ATOM 1327 C CA . GLY A 1 177 ? 1.438 -8.012 6.557 1.00 95.19 177 GLY A CA 1
ATOM 1328 C C . GLY A 1 177 ? 1.208 -9.292 7.369 1.00 95.19 177 GLY A C 1
ATOM 1329 O O . GLY A 1 177 ? 0.529 -10.206 6.908 1.00 95.19 177 GLY A O 1
ATOM 1330 N N . THR A 1 178 ? 1.720 -9.339 8.602 1.00 96.31 178 THR A N 1
ATOM 1331 C CA . THR A 1 178 ? 1.494 -10.461 9.527 1.00 96.31 178 THR A CA 1
ATOM 1332 C C . THR A 1 178 ? 0.039 -10.516 9.991 1.00 96.31 178 THR A C 1
ATOM 1334 O O . THR A 1 178 ? -0.572 -11.580 9.938 1.00 96.31 178 THR A O 1
ATOM 1337 N N . PHE A 1 179 ? -0.544 -9.382 10.385 1.00 95.94 179 PHE A N 1
ATOM 1338 C CA . PHE A 1 179 ? -1.943 -9.326 10.815 1.00 95.94 179 PHE A CA 1
ATOM 1339 C C . PHE A 1 179 ? -2.919 -9.662 9.688 1.00 95.94 179 PHE A C 1
ATOM 1341 O O . PHE A 1 179 ? -3.862 -10.411 9.917 1.00 95.94 179 PHE A O 1
ATOM 1348 N N . LEU A 1 180 ? -2.658 -9.214 8.457 1.00 94.38 180 LEU A N 1
ATOM 1349 C CA . LEU A 1 180 ? -3.443 -9.630 7.292 1.00 94.38 180 LEU A CA 1
ATOM 1350 C C . LEU A 1 180 ? -3.349 -11.140 7.041 1.00 94.38 180 LEU A C 1
ATOM 1352 O O . LEU A 1 180 ? -4.347 -11.767 6.690 1.00 94.38 180 LEU A O 1
ATOM 1356 N N . ALA A 1 181 ? -2.174 -11.742 7.246 1.00 93.88 181 ALA A N 1
ATOM 1357 C CA . ALA A 1 181 ? -2.011 -13.185 7.096 1.00 93.88 181 ALA A CA 1
ATOM 1358 C C . ALA A 1 181 ? -2.815 -13.942 8.158 1.00 93.88 181 ALA A C 1
ATOM 1360 O O . ALA A 1 181 ? -3.432 -14.957 7.847 1.00 93.88 181 ALA A O 1
ATOM 1361 N N . TRP A 1 182 ? -2.842 -13.433 9.392 1.00 93.94 182 TRP A N 1
ATOM 1362 C CA . TRP A 1 182 ? -3.657 -14.006 10.459 1.00 93.94 182 TRP A CA 1
ATOM 1363 C C . TRP A 1 182 ? -5.152 -13.824 10.221 1.00 93.94 182 TRP A C 1
ATOM 1365 O O . TRP A 1 182 ? -5.884 -14.795 10.353 1.00 93.94 182 TRP A O 1
ATOM 1375 N N . ARG A 1 183 ? -5.604 -12.643 9.781 1.00 92.75 183 ARG A N 1
ATOM 1376 C CA . ARG A 1 183 ? -6.999 -12.421 9.370 1.00 92.75 183 ARG A CA 1
ATOM 1377 C C . ARG A 1 183 ? -7.416 -13.420 8.292 1.00 92.75 183 ARG A C 1
ATOM 1379 O O . ARG A 1 183 ? -8.472 -14.033 8.394 1.00 92.75 183 ARG A O 1
ATOM 1386 N N . LYS A 1 184 ? -6.581 -13.607 7.267 1.00 88.25 184 LYS A N 1
ATOM 1387 C CA . LYS A 1 184 ? -6.855 -14.574 6.201 1.00 88.25 184 LYS A CA 1
ATOM 1388 C C . LYS A 1 184 ? -6.969 -15.994 6.751 1.00 88.25 184 LYS A C 1
ATOM 1390 O O . LYS A 1 184 ? -7.919 -16.690 6.424 1.00 88.25 184 LYS A O 1
ATOM 1395 N N . ALA A 1 185 ? -6.038 -16.397 7.613 1.00 89.25 185 ALA A N 1
ATOM 1396 C CA . ALA A 1 185 ? -6.064 -17.718 8.227 1.00 89.25 185 ALA A CA 1
ATOM 1397 C C . ALA A 1 185 ? -7.292 -17.943 9.122 1.00 89.25 185 ALA A C 1
ATOM 1399 O O . ALA A 1 185 ? -7.844 -19.042 9.127 1.00 89.25 185 ALA A O 1
ATOM 1400 N N . TYR A 1 186 ? -7.734 -16.900 9.827 1.00 88.19 186 TYR A N 1
ATOM 1401 C CA . TYR A 1 186 ? -8.972 -16.900 10.597 1.00 88.19 186 TYR A CA 1
ATOM 1402 C C . TYR A 1 186 ? -10.195 -17.091 9.689 1.00 88.19 186 TYR A C 1
ATOM 1404 O O . TYR A 1 186 ? -10.950 -18.032 9.886 1.00 88.19 186 TYR A O 1
ATOM 1412 N N . HIS A 1 187 ? -10.340 -16.296 8.623 1.00 84.12 187 HIS A N 1
ATOM 1413 C CA . HIS A 1 187 ? -11.448 -16.457 7.670 1.00 84.12 187 HIS A CA 1
ATOM 1414 C C . HIS A 1 187 ? -11.428 -17.794 6.908 1.00 84.12 187 HIS A C 1
ATOM 1416 O O . HIS A 1 187 ? -12.469 -18.254 6.445 1.00 84.12 187 HIS A O 1
ATOM 1422 N N . GLU A 1 188 ? -10.257 -18.418 6.754 1.00 86.12 188 GLU A N 1
ATOM 1423 C CA . GLU A 1 188 ? -10.106 -19.758 6.172 1.00 86.12 188 GLU A CA 1
ATOM 1424 C C . GLU A 1 188 ? -10.350 -20.891 7.190 1.00 86.12 188 GLU A C 1
ATOM 1426 O O . GLU A 1 188 ? -10.272 -22.064 6.819 1.00 86.12 188 GLU A O 1
ATOM 1431 N N . GLY A 1 189 ? -10.631 -20.568 8.459 1.00 85.69 189 GLY A N 1
ATOM 1432 C CA . GLY A 1 189 ? -10.892 -21.545 9.518 1.00 85.69 189 GLY A CA 1
ATOM 1433 C C . GLY A 1 189 ? -9.676 -22.407 9.872 1.00 85.69 189 GLY A C 1
ATOM 1434 O O . GLY A 1 189 ? -9.820 -23.523 10.370 1.00 85.69 189 GLY A O 1
ATOM 1435 N N . LEU A 1 190 ? -8.448 -21.932 9.615 1.00 84.44 190 LEU A N 1
ATOM 1436 C CA . LEU A 1 190 ? -7.221 -22.715 9.850 1.00 84.44 190 LEU A CA 1
ATOM 1437 C C . LEU A 1 190 ? -6.985 -23.042 11.333 1.00 84.44 190 LEU A C 1
ATOM 1439 O O . LEU A 1 190 ? -6.222 -23.962 11.643 1.00 84.44 190 LEU A O 1
ATOM 1443 N N . TRP A 1 191 ? -7.615 -22.289 12.236 1.00 79.25 191 TRP A N 1
ATOM 1444 C CA . TRP A 1 191 ? -7.520 -22.468 13.685 1.00 79.25 191 TRP A CA 1
ATOM 1445 C C . TRP A 1 191 ? -8.832 -22.885 14.343 1.00 79.25 191 TRP A C 1
ATOM 1447 O O . TRP A 1 191 ? -8.865 -22.978 15.570 1.00 79.25 191 TRP A O 1
ATOM 1457 N N . ASP A 1 192 ? -9.874 -23.179 13.562 1.00 75.25 192 ASP A N 1
ATOM 1458 C CA . ASP A 1 192 ? -11.157 -23.606 14.111 1.00 75.25 192 ASP A CA 1
ATOM 1459 C C . ASP A 1 192 ? -10.981 -24.951 14.815 1.00 75.25 192 ASP A C 1
ATOM 1461 O O . ASP A 1 192 ? -10.911 -26.022 14.209 1.00 75.25 192 ASP A O 1
ATOM 1465 N N . ALA A 1 193 ? -10.913 -24.900 16.143 1.00 59.84 193 ALA A N 1
ATOM 1466 C CA . ALA A 1 193 ? -10.834 -26.072 17.007 1.00 59.84 193 ALA A CA 1
ATOM 1467 C C . ALA A 1 193 ? -12.206 -26.752 17.208 1.00 59.84 193 ALA A C 1
ATOM 1469 O O . ALA A 1 193 ? -12.356 -27.579 18.108 1.00 59.84 193 ALA A O 1
ATOM 1470 N N . GLY A 1 194 ? -13.201 -26.426 16.372 1.00 54.72 194 GLY A N 1
ATOM 1471 C CA . GLY A 1 194 ? -14.584 -26.890 16.503 1.00 54.72 194 GLY A CA 1
ATOM 1472 C C . GLY A 1 194 ? -15.485 -25.979 17.343 1.00 54.72 194 GLY A C 1
ATOM 1473 O O . GLY A 1 194 ? -16.497 -26.455 17.854 1.00 54.72 194 GLY A O 1
ATOM 1474 N N . GLU A 1 195 ? -15.139 -24.700 17.501 1.00 55.69 195 GLU A N 1
ATOM 1475 C CA . GLU A 1 195 ? -16.056 -23.694 18.045 1.00 55.69 195 GLU A CA 1
ATOM 1476 C C . GLU A 1 195 ? -16.919 -23.139 16.898 1.00 55.69 195 GLU A C 1
ATOM 1478 O O . GLU A 1 195 ? -16.401 -22.744 15.858 1.00 55.69 195 GLU A O 1
ATOM 1483 N N . GLU A 1 196 ? -18.246 -23.195 17.044 1.00 50.47 196 GLU A N 1
ATOM 1484 C CA . GLU A 1 196 ? -19.187 -22.667 16.049 1.00 50.47 196 GLU A CA 1
ATOM 1485 C C . GLU A 1 196 ? -19.101 -21.136 16.023 1.00 50.47 196 GLU A C 1
ATOM 1487 O O . GLU A 1 196 ? -19.597 -20.465 16.933 1.00 50.47 196 GLU A O 1
ATOM 1492 N N . ASP A 1 197 ? -18.482 -20.587 14.979 1.00 52.56 197 ASP A N 1
ATOM 1493 C CA . ASP A 1 197 ? -18.377 -19.144 14.790 1.00 52.56 197 ASP A CA 1
ATOM 1494 C C . ASP A 1 197 ? -19.769 -18.537 14.503 1.00 52.56 197 ASP A C 1
ATOM 1496 O O . ASP A 1 197 ? -20.506 -18.976 13.613 1.00 52.56 197 ASP A O 1
ATOM 1500 N N . ARG A 1 198 ? -20.163 -17.542 15.307 1.00 49.94 198 ARG A N 1
ATOM 1501 C CA . ARG A 1 198 ? -21.453 -16.831 15.219 1.00 49.94 198 ARG A CA 1
ATOM 1502 C C . ARG A 1 198 ? -21.372 -15.548 14.385 1.00 49.94 198 ARG A C 1
ATOM 1504 O O . ARG A 1 198 ? -22.292 -14.730 14.449 1.00 49.94 198 ARG A O 1
ATOM 1511 N N . SER A 1 199 ? -20.316 -15.349 13.607 1.00 47.19 199 SER A N 1
ATOM 1512 C CA . SER A 1 199 ? -20.168 -14.156 12.776 1.00 47.19 199 SER A CA 1
ATOM 1513 C C . SER A 1 199 ? -20.959 -14.267 11.461 1.00 47.19 199 SER A C 1
ATOM 1515 O O . SER A 1 199 ? -20.951 -15.273 10.748 1.00 47.19 199 SER A O 1
ATOM 1517 N N . LYS A 1 200 ? -21.734 -13.220 11.154 1.00 43.06 200 LYS A N 1
ATOM 1518 C CA . LYS A 1 200 ? -22.497 -13.108 9.905 1.00 43.06 200 LYS A CA 1
ATOM 1519 C C . LYS A 1 200 ? -21.531 -12.915 8.733 1.00 43.06 200 LYS A C 1
ATOM 1521 O O . LYS A 1 200 ? -20.545 -12.200 8.831 1.00 43.06 200 LYS A O 1
ATOM 1526 N N . GLN A 1 201 ? -21.847 -13.562 7.617 1.00 38.09 201 GLN A N 1
ATOM 1527 C CA . GLN A 1 201 ? -21.064 -13.556 6.384 1.00 38.09 201 GLN A CA 1
ATOM 1528 C C . GLN A 1 201 ? -20.789 -12.139 5.849 1.00 38.09 201 GLN A C 1
ATOM 1530 O O . GLN A 1 201 ? -21.717 -11.457 5.435 1.00 38.09 201 GLN A O 1
ATOM 1535 N N . GLY A 1 202 ? -19.507 -11.777 5.752 1.00 41.81 202 GLY A N 1
ATOM 1536 C CA . GLY A 1 202 ? -18.886 -11.209 4.544 1.00 41.81 202 GLY A CA 1
ATOM 1537 C C . GLY A 1 202 ? -19.373 -9.866 3.986 1.00 41.81 202 GLY A C 1
ATOM 1538 O O . GLY A 1 202 ? -18.970 -9.532 2.874 1.00 41.81 202 GLY A O 1
ATOM 1539 N N . GLU A 1 203 ? -20.202 -9.101 4.690 1.00 39.47 203 GLU A N 1
ATOM 1540 C CA . GLU A 1 203 ? -20.509 -7.716 4.317 1.00 39.47 203 GLU A CA 1
ATOM 1541 C C . GLU A 1 203 ? -19.570 -6.753 5.046 1.00 39.47 203 GLU A C 1
ATOM 1543 O O . GLU A 1 203 ? -19.246 -6.959 6.213 1.00 39.47 203 GLU A O 1
ATOM 1548 N N . ALA A 1 204 ? -19.118 -5.707 4.346 1.00 44.94 204 ALA A N 1
ATOM 1549 C CA . ALA A 1 204 ? -18.379 -4.611 4.958 1.00 44.94 204 ALA A CA 1
ATOM 1550 C C . ALA A 1 204 ? -19.188 -4.072 6.145 1.00 44.94 204 ALA A C 1
ATOM 1552 O O . ALA A 1 204 ? -20.317 -3.612 5.957 1.00 44.94 204 ALA A O 1
ATOM 1553 N N . GLU A 1 205 ? -18.616 -4.163 7.346 1.00 56.62 205 GLU A N 1
ATOM 1554 C CA . GLU A 1 205 ? -19.262 -3.729 8.582 1.00 56.62 205 GLU A CA 1
ATOM 1555 C C . GLU A 1 205 ? -19.772 -2.301 8.423 1.00 56.62 205 GLU A C 1
ATOM 1557 O O . GLU A 1 205 ? -19.051 -1.387 7.992 1.00 56.62 205 GLU A O 1
ATOM 1562 N N . SER A 1 206 ? -21.055 -2.107 8.729 1.00 62.09 206 SER A N 1
ATOM 1563 C CA . SER A 1 206 ? -21.613 -0.768 8.718 1.00 62.09 206 SER A CA 1
ATOM 1564 C C . SER A 1 206 ? -20.903 0.058 9.786 1.00 62.09 206 SER A C 1
ATOM 1566 O O . SER A 1 206 ? -20.410 -0.462 10.786 1.00 62.09 206 SER A O 1
ATOM 1568 N N . ARG A 1 207 ? -20.864 1.378 9.605 1.00 62.72 207 ARG A N 1
ATOM 1569 C CA . ARG A 1 207 ? -20.257 2.288 10.582 1.00 62.72 207 ARG A CA 1
ATOM 1570 C C . ARG A 1 207 ? -20.750 2.031 12.017 1.00 62.72 207 ARG A C 1
ATOM 1572 O O . ARG A 1 207 ? -19.958 2.094 12.948 1.00 62.72 207 ARG A O 1
ATOM 1579 N N . SER A 1 208 ? -22.036 1.714 12.172 1.00 61.47 208 SER A N 1
ATOM 1580 C CA . SER A 1 208 ? -22.642 1.364 13.457 1.00 61.47 208 SER A CA 1
ATOM 1581 C C . SER A 1 208 ? -22.140 0.044 14.039 1.00 61.47 208 SER A C 1
ATOM 1583 O O . SER A 1 208 ? -22.032 -0.044 15.254 1.00 61.47 208 SER A O 1
ATOM 1585 N N . ASP A 1 209 ? -21.821 -0.953 13.211 1.00 68.50 209 ASP A N 1
ATOM 1586 C CA . ASP A 1 209 ? -21.313 -2.245 13.693 1.00 68.50 209 ASP A CA 1
ATOM 1587 C C . ASP A 1 209 ? -19.892 -2.075 14.256 1.00 68.50 209 ASP A C 1
ATOM 1589 O O . ASP A 1 209 ? -19.629 -2.459 15.392 1.00 68.50 209 ASP A O 1
ATOM 1593 N N . VAL A 1 210 ? -19.024 -1.358 13.526 1.00 66.69 210 VAL A N 1
ATOM 1594 C CA . VAL A 1 210 ? -17.653 -1.040 13.976 1.00 66.69 210 VAL A CA 1
ATOM 1595 C C . VAL A 1 210 ? -17.657 -0.212 15.269 1.00 66.69 210 VAL A C 1
ATOM 1597 O O . VAL A 1 210 ? -16.807 -0.384 16.140 1.00 66.69 210 VAL A O 1
ATOM 1600 N N . GLU A 1 211 ? -18.598 0.727 15.401 1.00 64.94 211 GLU A N 1
ATOM 1601 C CA . GLU A 1 211 ? -18.728 1.558 16.603 1.00 64.94 211 GLU A CA 1
ATOM 1602 C C . GLU A 1 211 ? -19.155 0.753 17.839 1.00 64.94 211 GLU A C 1
ATOM 1604 O O . GLU A 1 211 ? -18.717 1.091 18.939 1.00 64.94 211 GLU A O 1
ATOM 1609 N N . VAL A 1 212 ? -19.978 -0.287 17.671 1.00 68.00 212 VAL A N 1
ATOM 1610 C CA . VAL A 1 212 ? -20.392 -1.179 18.765 1.00 68.00 212 VAL A CA 1
ATOM 1611 C C . VAL A 1 212 ? -19.209 -2.018 19.241 1.00 68.00 212 VAL A C 1
ATOM 1613 O O . VAL A 1 212 ? -18.918 -2.006 20.433 1.00 68.00 212 VAL A O 1
ATOM 1616 N N . GLU A 1 213 ? -18.465 -2.649 18.330 1.00 64.88 213 GLU A N 1
ATOM 1617 C CA . GLU A 1 213 ? -17.308 -3.480 18.699 1.00 64.88 213 GLU A CA 1
ATOM 1618 C C . GLU A 1 213 ? -16.227 -2.683 19.447 1.00 64.88 213 GLU A C 1
ATOM 1620 O O . GLU A 1 213 ? -15.713 -3.118 20.476 1.00 64.88 213 GLU A O 1
ATOM 1625 N N . LEU A 1 214 ? -15.927 -1.460 18.992 1.00 61.72 214 LEU A N 1
ATOM 1626 C CA . LEU A 1 214 ? -14.934 -0.599 19.647 1.00 61.72 214 LEU A CA 1
ATOM 1627 C C . LEU A 1 214 ? -15.384 -0.064 21.018 1.00 61.72 214 LEU A C 1
ATOM 1629 O O . LEU A 1 214 ? -14.540 0.391 21.793 1.00 61.72 214 LEU A O 1
ATOM 1633 N N . GLN A 1 215 ? -16.690 -0.059 21.303 1.00 55.03 215 GLN A N 1
ATOM 1634 C CA . GLN A 1 215 ? -17.237 0.313 22.612 1.00 55.03 215 GLN A CA 1
ATOM 1635 C C . GLN A 1 215 ? -17.288 -0.882 23.568 1.00 55.03 215 GLN A C 1
ATOM 1637 O O . GLN A 1 215 ? -16.987 -0.703 24.745 1.00 55.03 215 GLN A O 1
ATOM 1642 N N . GLU A 1 216 ? -17.587 -2.086 23.072 1.00 50.81 216 GLU A N 1
ATOM 1643 C CA . GLU A 1 216 ? -17.600 -3.318 23.875 1.00 50.81 2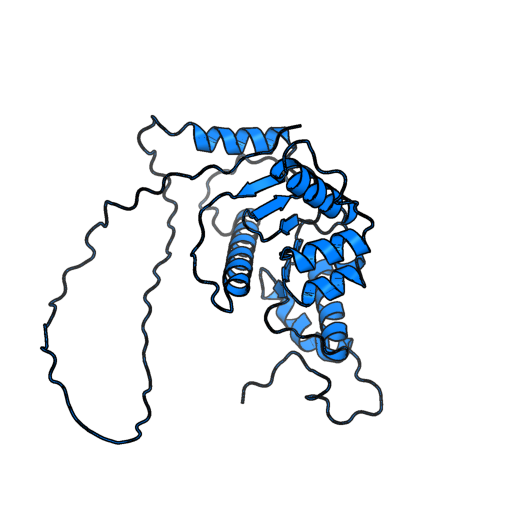16 GLU A CA 1
ATOM 1644 C C . GLU A 1 216 ? -16.212 -3.639 24.461 1.00 50.81 216 GLU A C 1
ATOM 1646 O O . GLU A 1 216 ? -16.114 -3.939 25.649 1.00 50.81 216 GLU A O 1
ATOM 1651 N N . ASP A 1 217 ? -15.130 -3.430 23.701 1.00 46.66 217 ASP A N 1
ATOM 1652 C CA . ASP A 1 217 ? -13.745 -3.555 24.199 1.00 46.66 217 ASP A CA 1
ATOM 1653 C C . ASP A 1 217 ? -13.362 -2.484 25.252 1.00 46.66 217 ASP A C 1
ATOM 1655 O O . ASP A 1 217 ? -12.336 -2.590 25.934 1.00 46.66 217 ASP A O 1
ATOM 1659 N N . GLY A 1 218 ? -14.145 -1.405 25.364 1.00 40.00 218 GLY A N 1
ATOM 1660 C CA . GLY A 1 218 ? -13.891 -0.269 26.255 1.00 40.00 218 GLY A CA 1
ATOM 1661 C C . GLY A 1 218 ? -14.506 -0.389 27.652 1.00 40.00 218 GLY A C 1
ATOM 1662 O O . GLY A 1 218 ? -14.046 0.308 28.559 1.00 40.00 218 GLY A O 1
ATOM 1663 N N . ASP A 1 219 ? -15.502 -1.263 27.832 1.00 35.88 219 ASP A N 1
ATOM 1664 C CA . ASP A 1 219 ? -16.295 -1.388 29.067 1.00 35.88 219 ASP A CA 1
ATOM 1665 C C . ASP A 1 219 ? -15.824 -2.528 30.002 1.00 35.88 219 ASP A C 1
ATOM 1667 O O . ASP A 1 219 ? -16.375 -2.723 31.089 1.00 35.88 219 ASP A O 1
ATOM 1671 N N . ASP A 1 220 ? -14.740 -3.230 29.657 1.00 41.69 220 ASP A N 1
ATOM 1672 C CA . ASP A 1 220 ? -14.121 -4.307 30.453 1.00 41.69 220 ASP A CA 1
ATOM 1673 C C . ASP A 1 220 ? -13.364 -3.822 31.722 1.00 41.69 220 ASP A C 1
ATOM 1675 O O . ASP A 1 220 ? -12.418 -4.459 32.195 1.00 41.69 220 ASP A O 1
ATOM 1679 N N . GLU A 1 221 ? -13.765 -2.700 32.337 1.00 42.38 221 GLU A N 1
ATOM 1680 C CA . GLU A 1 221 ? -13.156 -2.210 33.590 1.00 42.38 221 GLU A CA 1
ATOM 1681 C C . GLU A 1 221 ? -13.609 -2.978 34.857 1.00 42.38 221 GLU A C 1
ATOM 1683 O O . GLU A 1 221 ? -12.973 -2.818 35.901 1.00 42.38 221 GLU A O 1
ATOM 1688 N N . GLU A 1 222 ? -14.626 -3.855 34.806 1.00 41.12 222 GLU A N 1
ATOM 1689 C CA . GLU A 1 222 ? -15.144 -4.533 36.019 1.00 41.12 222 GLU A CA 1
ATOM 1690 C C . GLU A 1 222 ? -15.369 -6.057 35.962 1.00 41.12 222 GLU A C 1
ATOM 1692 O O . GLU A 1 222 ? -15.701 -6.638 36.999 1.00 41.12 222 GLU A O 1
ATOM 1697 N N . ASN A 1 223 ? -15.130 -6.757 34.847 1.00 32.44 223 ASN A N 1
ATOM 1698 C CA . ASN A 1 223 ? -15.283 -8.218 34.829 1.00 32.44 223 ASN A CA 1
ATOM 1699 C C . ASN A 1 223 ? -13.956 -8.963 35.022 1.00 32.44 223 ASN A C 1
ATOM 1701 O O . ASN A 1 223 ? -12.965 -8.756 34.326 1.00 32.44 223 ASN A O 1
ATOM 1705 N N . GLU A 1 224 ? -13.959 -9.869 36.001 1.00 34.81 224 GLU A N 1
ATOM 1706 C CA . GLU A 1 224 ? -12.920 -10.873 36.226 1.00 34.81 224 GLU A CA 1
ATOM 1707 C C . GLU A 1 224 ? -12.598 -11.570 34.887 1.00 34.81 224 GLU A C 1
ATOM 1709 O O . GLU A 1 224 ? -13.534 -11.998 34.205 1.00 34.81 224 GLU A O 1
ATOM 1714 N N . PRO A 1 225 ? -11.321 -11.680 34.469 1.00 33.25 225 PRO A N 1
ATOM 1715 C CA . PRO A 1 225 ? -10.995 -12.143 33.128 1.00 33.25 225 PRO A CA 1
ATOM 1716 C C . PRO A 1 225 ? -11.507 -13.570 32.940 1.00 33.25 225 PRO A C 1
ATOM 1718 O O . PRO A 1 225 ? -10.978 -14.522 33.524 1.00 33.25 225 PRO A O 1
ATOM 1721 N N . GLN A 1 226 ? -12.531 -13.730 32.101 1.00 31.08 226 GLN A N 1
ATOM 1722 C CA . GLN A 1 226 ? -12.834 -15.027 31.522 1.00 31.08 226 GLN A CA 1
ATOM 1723 C C . GLN A 1 226 ? -11.597 -15.441 30.725 1.00 31.08 226 GLN A C 1
ATOM 1725 O O . GLN A 1 226 ? -11.055 -14.661 29.945 1.00 31.08 226 GLN A O 1
ATOM 1730 N N . ASN A 1 227 ? -11.082 -16.640 31.005 1.00 26.56 227 ASN A N 1
ATOM 1731 C CA . ASN A 1 227 ? -9.901 -17.190 30.348 1.00 26.56 227 ASN A CA 1
ATOM 1732 C C . ASN A 1 227 ? -10.166 -17.360 28.843 1.00 26.56 227 ASN A C 1
ATOM 1734 O O . ASN A 1 227 ? -10.477 -18.459 28.386 1.00 26.56 227 ASN A O 1
ATOM 1738 N N . TYR A 1 228 ? -9.981 -16.303 28.062 1.00 27.47 228 TYR A N 1
ATOM 1739 C CA . TYR A 1 228 ? -9.737 -16.424 26.638 1.00 27.47 228 TYR A CA 1
ATOM 1740 C C . TYR A 1 228 ? -8.301 -16.921 26.488 1.00 27.47 228 TYR A C 1
ATOM 1742 O O . TYR A 1 228 ? -7.332 -16.184 26.681 1.00 27.47 228 TYR A O 1
ATOM 1750 N N . ASN A 1 229 ? -8.148 -18.213 26.199 1.00 23.48 229 ASN A N 1
ATOM 1751 C CA . ASN A 1 229 ? -6.859 -18.791 25.835 1.00 23.48 229 ASN A CA 1
ATOM 1752 C C . ASN A 1 229 ? -6.478 -18.335 24.419 1.00 23.48 229 ASN A C 1
ATOM 1754 O O . ASN A 1 229 ? -6.410 -19.142 23.497 1.00 23.48 229 ASN A O 1
ATOM 1758 N N . VAL A 1 230 ? -6.176 -17.049 24.237 1.00 24.91 230 VAL A N 1
ATOM 1759 C CA . VAL A 1 230 ? -5.422 -16.610 23.063 1.00 24.91 230 VAL A CA 1
ATOM 1760 C C . VAL A 1 230 ? -3.968 -16.978 23.331 1.00 24.91 230 VAL A C 1
ATOM 1762 O O . VAL A 1 230 ? -3.227 -16.268 24.015 1.00 24.91 230 VAL A O 1
ATOM 1765 N N . ALA A 1 231 ? -3.554 -18.142 22.834 1.00 22.59 231 ALA A N 1
ATOM 1766 C CA . ALA A 1 231 ? -2.160 -18.560 22.842 1.00 22.59 231 ALA A CA 1
ATOM 1767 C C . ALA A 1 231 ? -1.355 -17.677 21.873 1.00 22.59 231 ALA A C 1
ATOM 1769 O O . ALA A 1 231 ? -1.010 -18.074 20.763 1.00 22.59 231 ALA A O 1
ATOM 1770 N N . CYS A 1 232 ? -1.034 -16.456 22.296 1.00 23.52 232 CYS A N 1
ATOM 1771 C CA . CYS A 1 232 ? -0.100 -15.591 21.594 1.00 23.52 232 CYS A CA 1
ATOM 1772 C C . CYS A 1 232 ? 1.324 -16.100 21.872 1.00 23.52 232 CYS A C 1
ATOM 1774 O O . CYS A 1 232 ? 2.015 -15.649 22.787 1.00 23.52 232 CYS A O 1
ATOM 1776 N N . CYS A 1 233 ? 1.769 -17.097 21.105 1.00 22.89 233 CYS A N 1
ATOM 1777 C CA . CYS A 1 233 ? 3.159 -17.551 21.096 1.00 22.89 233 CYS A CA 1
ATOM 1778 C C . CYS A 1 233 ? 4.058 -16.534 20.371 1.00 22.89 233 CYS A C 1
ATOM 1780 O O . CYS A 1 233 ? 4.684 -16.846 19.364 1.00 22.89 233 CYS A O 1
ATOM 1782 N N . VAL A 1 234 ? 4.191 -15.319 20.905 1.00 26.58 234 VAL A N 1
ATOM 1783 C CA . VAL A 1 234 ? 5.323 -14.430 20.591 1.00 26.58 234 VAL A CA 1
ATOM 1784 C C . VAL A 1 234 ? 6.484 -14.750 21.530 1.00 26.58 234 VAL A C 1
ATOM 1786 O O . VAL A 1 234 ? 6.854 -13.986 22.417 1.00 26.58 234 VAL A O 1
ATOM 1789 N N . GLY A 1 235 ? 7.068 -15.931 21.331 1.00 21.86 235 GLY A N 1
ATOM 1790 C CA . GLY A 1 235 ? 8.379 -16.278 21.868 1.00 21.86 235 GLY A CA 1
ATOM 1791 C C . GLY A 1 235 ? 9.469 -15.712 20.962 1.00 21.86 235 GLY A C 1
ATOM 1792 O O . GLY A 1 235 ? 9.924 -16.392 20.051 1.00 21.86 235 GLY A O 1
ATOM 1793 N N . TRP A 1 236 ? 9.892 -14.469 21.193 1.00 26.28 236 TRP A N 1
ATOM 1794 C CA . TRP A 1 236 ? 11.101 -13.929 20.565 1.00 26.28 236 TRP A CA 1
ATOM 1795 C C . TRP A 1 236 ? 12.318 -14.265 21.435 1.00 26.28 236 TRP A C 1
ATOM 1797 O O . TRP A 1 236 ? 12.699 -13.490 22.312 1.00 26.28 236 TRP A O 1
ATOM 1807 N N . GLU A 1 237 ? 12.956 -15.410 21.187 1.00 21.64 237 GLU A N 1
ATOM 1808 C CA . GLU A 1 237 ? 14.358 -15.608 21.569 1.00 21.64 237 GLU A CA 1
ATOM 1809 C C . GLU A 1 237 ? 15.251 -15.033 20.462 1.00 21.64 237 GLU A C 1
ATOM 1811 O O . GLU A 1 237 ? 15.463 -15.638 19.413 1.00 21.64 237 GLU A O 1
ATOM 1816 N N . TYR A 1 238 ? 15.797 -13.838 20.695 1.00 25.47 238 TYR A N 1
ATOM 1817 C CA . TYR A 1 238 ? 16.915 -13.328 19.905 1.00 25.47 238 TYR A CA 1
ATOM 1818 C C . TYR A 1 238 ? 18.187 -14.098 20.284 1.00 25.47 238 TYR A C 1
ATOM 1820 O O . TYR A 1 238 ? 18.947 -13.677 21.157 1.00 25.47 238 TYR A O 1
ATOM 1828 N N . HIS A 1 239 ? 18.454 -15.211 19.603 1.00 22.08 239 HIS A N 1
ATOM 1829 C CA . HIS A 1 239 ? 19.794 -15.790 19.568 1.00 22.08 239 HIS A CA 1
ATOM 1830 C C . HIS A 1 239 ? 20.648 -15.024 18.546 1.00 22.08 239 HIS A C 1
ATOM 1832 O O . HIS A 1 239 ? 20.650 -15.300 17.350 1.00 22.08 239 HIS A O 1
ATOM 1838 N N . TYR A 1 240 ? 21.379 -14.022 19.035 1.00 25.55 240 TYR A N 1
ATOM 1839 C CA . TYR A 1 240 ? 22.446 -13.354 18.290 1.00 25.55 240 TYR A CA 1
ATOM 1840 C C . TYR A 1 240 ? 23.695 -14.259 18.290 1.00 25.55 240 TYR A C 1
ATOM 1842 O O . TYR A 1 240 ? 24.543 -14.157 19.175 1.00 25.55 240 TYR A O 1
ATOM 1850 N N . GLU A 1 241 ? 23.840 -15.150 17.306 1.00 26.80 241 GLU A N 1
ATOM 1851 C CA . GLU A 1 241 ? 25.148 -15.748 16.999 1.00 26.80 241 GLU A CA 1
ATOM 1852 C C . GLU A 1 241 ? 25.934 -14.798 16.088 1.00 26.80 241 GLU A C 1
ATOM 1854 O O . GLU A 1 241 ? 25.870 -14.835 14.861 1.00 26.80 241 GLU A O 1
ATOM 1859 N N . GLY A 1 242 ? 26.671 -13.881 16.715 1.00 26.59 242 GLY A N 1
ATOM 1860 C CA . GLY A 1 242 ? 27.636 -13.037 16.024 1.00 26.59 242 GLY A CA 1
ATOM 1861 C C . GLY A 1 242 ? 28.864 -13.842 15.598 1.00 26.59 242 GLY A C 1
ATOM 1862 O O . GLY A 1 242 ? 29.750 -14.101 16.412 1.00 26.59 242 GLY A O 1
ATOM 1863 N N . VAL A 1 243 ? 28.966 -14.168 14.309 1.00 24.72 243 VAL A N 1
ATOM 1864 C CA . VAL A 1 243 ? 30.235 -14.565 13.679 1.00 24.72 243 VAL A CA 1
ATOM 1865 C C . VAL A 1 243 ? 31.102 -13.310 13.528 1.00 24.72 243 VAL A C 1
ATOM 1867 O O . VAL A 1 243 ? 31.053 -12.594 12.531 1.00 24.72 243 VAL A O 1
ATOM 1870 N N . LEU A 1 244 ? 31.884 -13.014 14.566 1.00 25.09 244 LEU A N 1
ATOM 1871 C CA . LEU A 1 244 ? 32.945 -12.005 14.553 1.00 25.09 244 LEU A CA 1
ATOM 1872 C C . LEU A 1 244 ? 34.205 -12.597 13.902 1.00 25.09 244 LEU A C 1
ATOM 1874 O O . LEU A 1 244 ? 34.986 -13.299 14.545 1.00 25.09 244 LEU A O 1
ATOM 1878 N N . THR A 1 245 ? 34.448 -12.279 12.630 1.00 25.88 245 THR A N 1
ATOM 1879 C CA . THR A 1 245 ? 35.786 -12.410 12.035 1.00 25.88 245 THR A CA 1
ATOM 1880 C C . THR A 1 245 ? 36.692 -11.286 12.545 1.00 25.88 245 THR A C 1
ATOM 1882 O O . THR A 1 245 ? 36.397 -10.104 12.378 1.00 25.88 245 THR A O 1
ATOM 1885 N N . LYS A 1 246 ? 37.798 -11.687 13.185 1.00 24.56 246 LYS A N 1
ATOM 1886 C CA . LYS A 1 246 ? 38.898 -10.865 13.719 1.00 24.56 246 LYS A CA 1
ATOM 1887 C C . LYS A 1 246 ? 39.400 -9.772 12.761 1.00 24.56 246 LYS A C 1
ATOM 1889 O O . LYS A 1 246 ? 39.746 -10.065 11.623 1.00 24.56 246 LYS A O 1
ATOM 1894 N N . SER A 1 247 ? 39.688 -8.596 13.322 1.00 24.64 247 SER A N 1
ATOM 1895 C CA . SER A 1 247 ? 40.940 -7.874 13.060 1.00 24.64 247 SER A CA 1
ATOM 1896 C C . SER A 1 247 ? 41.405 -7.147 14.329 1.00 24.64 247 SER A C 1
ATOM 1898 O O . SER A 1 247 ? 40.613 -6.798 15.199 1.00 24.64 247 SER A O 1
ATOM 1900 N N . ILE A 1 248 ? 42.721 -7.052 14.469 1.00 25.38 248 ILE A N 1
ATOM 1901 C CA . ILE A 1 248 ? 43.518 -6.854 15.683 1.00 25.38 248 ILE A CA 1
ATOM 1902 C C . ILE A 1 248 ? 43.674 -5.364 16.021 1.00 25.38 248 ILE A C 1
ATOM 1904 O O . ILE A 1 248 ? 44.006 -4.578 15.142 1.00 25.38 248 ILE A O 1
ATOM 1908 N N . SER A 1 249 ? 43.556 -4.991 17.303 1.00 26.50 249 SER A N 1
ATOM 1909 C CA . SER A 1 249 ? 44.616 -4.316 18.091 1.00 26.50 249 SER A CA 1
ATOM 1910 C C . SER A 1 249 ? 44.073 -3.625 19.353 1.00 26.50 249 SER A C 1
ATOM 1912 O O . SER A 1 249 ? 43.061 -2.941 19.324 1.00 26.50 249 SER A O 1
ATOM 1914 N N . GLY A 1 250 ? 44.818 -3.766 20.455 1.00 25.56 250 GLY A N 1
ATOM 1915 C CA . GLY A 1 250 ? 45.021 -2.664 21.398 1.00 25.56 250 GLY A CA 1
ATOM 1916 C C . GLY A 1 250 ? 44.077 -2.519 22.594 1.00 25.56 250 GLY A C 1
ATOM 1917 O O . GLY A 1 250 ? 43.081 -1.820 22.530 1.00 25.56 250 GLY A O 1
ATOM 1918 N N . GLN A 1 251 ? 44.563 -3.014 23.734 1.00 28.11 251 GLN A N 1
ATOM 1919 C CA . GLN A 1 251 ? 44.343 -2.492 25.092 1.00 28.11 251 GLN A CA 1
ATOM 1920 C C . GLN A 1 251 ? 43.020 -2.808 25.804 1.00 28.11 251 GLN A C 1
ATOM 1922 O O . GLN A 1 251 ? 41.912 -2.497 25.382 1.00 28.11 251 GLN A O 1
ATOM 1927 N N . GLY A 1 252 ? 43.190 -3.475 26.948 1.00 27.61 252 GLY A N 1
ATOM 1928 C CA . GLY A 1 252 ? 42.127 -4.131 27.685 1.00 27.61 252 GLY A CA 1
ATOM 1929 C C . GLY A 1 252 ? 41.378 -3.252 28.675 1.00 27.61 252 GLY A C 1
ATOM 1930 O O . GLY A 1 252 ? 41.878 -2.242 29.158 1.00 27.61 252 GLY A O 1
ATOM 1931 N N . LYS A 1 253 ? 40.207 -3.756 29.064 1.00 27.80 253 LYS A N 1
ATOM 1932 C CA . LYS A 1 253 ? 39.545 -3.498 30.343 1.00 27.80 253 LYS A CA 1
ATOM 1933 C C . LYS A 1 253 ? 38.845 -4.786 30.783 1.00 27.80 253 LYS A C 1
ATOM 1935 O O . LYS A 1 253 ? 38.110 -5.398 30.015 1.00 27.80 253 LYS A O 1
ATOM 1940 N N . LYS A 1 254 ? 39.146 -5.222 32.009 1.00 26.39 254 LYS A N 1
ATOM 1941 C CA . LYS A 1 254 ? 38.552 -6.385 32.684 1.00 26.39 254 LYS A CA 1
ATOM 1942 C C . LYS A 1 254 ? 37.083 -6.091 33.008 1.00 26.39 254 LYS A C 1
ATOM 1944 O O . LYS A 1 254 ? 36.815 -5.059 33.615 1.00 26.39 254 LYS A O 1
ATOM 1949 N N . TYR A 1 255 ? 36.175 -7.021 32.715 1.00 25.39 255 TYR A N 1
ATOM 1950 C CA . TYR A 1 255 ? 34.826 -7.035 33.290 1.00 25.39 255 TYR A CA 1
ATOM 1951 C C . TYR A 1 255 ? 34.491 -8.427 33.835 1.00 25.39 255 TYR A C 1
ATOM 1953 O O . TYR A 1 255 ? 34.857 -9.449 33.259 1.00 25.39 255 TYR A O 1
ATOM 1961 N N . ALA A 1 256 ? 33.879 -8.432 35.017 1.00 25.78 256 ALA A N 1
ATOM 1962 C CA . ALA A 1 256 ? 33.672 -9.588 35.875 1.00 25.78 256 ALA A CA 1
ATOM 1963 C C . ALA A 1 256 ? 32.679 -10.602 35.283 1.00 25.78 256 ALA A C 1
ATOM 1965 O O . ALA A 1 256 ? 31.576 -10.240 34.877 1.00 25.78 256 ALA A O 1
ATOM 1966 N N . SER A 1 257 ? 33.036 -11.889 35.314 1.00 24.33 257 SER A N 1
ATOM 1967 C CA . SER A 1 257 ? 32.116 -12.983 35.003 1.00 24.33 257 SER A CA 1
ATOM 1968 C C . SER A 1 257 ? 31.140 -13.197 36.165 1.00 24.33 257 SER A C 1
ATOM 1970 O O . SER A 1 257 ? 31.548 -13.638 37.242 1.00 24.33 257 SER A O 1
ATOM 1972 N N . LYS A 1 258 ? 29.846 -12.949 35.956 1.00 27.36 258 LYS A N 1
ATOM 1973 C CA . LYS A 1 258 ? 28.790 -13.539 36.791 1.00 27.36 258 LYS A CA 1
ATOM 1974 C C . LYS A 1 258 ? 28.180 -14.716 36.035 1.00 27.36 258 LYS A C 1
ATOM 1976 O O . LYS A 1 258 ? 27.479 -14.523 35.049 1.00 27.36 258 LYS A O 1
ATOM 1981 N N . ARG A 1 259 ? 28.455 -15.935 36.510 1.00 24.89 259 ARG A N 1
ATOM 1982 C CA . ARG A 1 259 ? 27.682 -17.139 36.172 1.00 24.89 259 ARG A CA 1
ATOM 1983 C C . ARG A 1 259 ? 26.253 -16.942 36.681 1.00 24.89 259 ARG A C 1
ATOM 1985 O O . ARG A 1 259 ? 26.066 -16.791 37.886 1.00 24.89 259 ARG A O 1
ATOM 1992 N N . PHE A 1 260 ? 25.267 -16.969 35.792 1.00 25.78 260 PHE A N 1
ATOM 1993 C CA . PHE A 1 260 ? 23.869 -17.148 36.174 1.00 25.78 260 PHE A CA 1
ATOM 1994 C C . PHE A 1 260 ? 23.495 -18.615 35.957 1.00 25.78 260 PHE A C 1
ATOM 1996 O O . PHE A 1 260 ? 23.451 -19.096 34.830 1.00 25.78 260 PHE A O 1
ATOM 2003 N N . ASN A 1 261 ? 23.281 -19.331 37.063 1.00 27.53 261 ASN A N 1
ATOM 2004 C CA . ASN A 1 261 ? 22.665 -20.655 37.063 1.00 27.53 261 ASN A CA 1
ATOM 2005 C C . ASN A 1 261 ? 21.180 -20.515 36.711 1.00 27.53 261 ASN A C 1
ATOM 2007 O O . ASN A 1 261 ? 20.495 -19.643 37.252 1.00 27.53 261 ASN A O 1
ATOM 2011 N N . GLY A 1 262 ? 20.699 -21.395 35.831 1.00 34.25 262 GLY A N 1
ATOM 2012 C CA . GLY A 1 262 ? 19.322 -21.423 35.356 1.00 34.25 262 GLY A CA 1
ATOM 2013 C C . GLY A 1 262 ? 18.290 -21.497 36.482 1.00 34.25 262 GLY A C 1
ATOM 2014 O O . GLY A 1 262 ? 18.394 -22.303 37.408 1.00 34.25 262 GLY A O 1
ATOM 2015 N N . ARG A 1 263 ? 17.265 -20.651 36.372 1.00 27.66 263 ARG A N 1
ATOM 2016 C CA . ARG A 1 263 ? 15.945 -20.840 36.980 1.00 27.66 263 ARG A CA 1
ATOM 2017 C C . ARG A 1 263 ? 14.917 -20.422 35.932 1.00 27.66 263 ARG A C 1
ATOM 2019 O O . ARG A 1 263 ? 15.104 -19.385 35.304 1.00 27.66 263 ARG A O 1
ATOM 2026 N N . GLY A 1 264 ? 13.900 -21.264 35.742 1.00 30.28 264 GLY A N 1
ATOM 2027 C CA . GLY A 1 264 ? 12.845 -21.120 34.736 1.00 30.28 264 GLY A CA 1
ATOM 2028 C C . GLY A 1 264 ? 12.026 -19.824 34.837 1.00 30.28 264 GLY A C 1
ATOM 2029 O O . GLY A 1 264 ? 12.283 -18.985 35.708 1.00 30.28 264 GLY A O 1
ATOM 2030 N N . PRO A 1 265 ? 11.047 -19.645 33.933 1.00 30.16 265 PRO A N 1
ATOM 2031 C CA . PRO A 1 265 ? 10.407 -18.360 33.696 1.00 30.16 265 PRO A CA 1
ATOM 2032 C C . PRO A 1 265 ? 9.672 -17.874 34.948 1.00 30.16 265 PRO A C 1
ATOM 2034 O O . PRO A 1 265 ? 8.764 -18.525 35.464 1.00 30.16 265 PRO A O 1
ATOM 2037 N N . ARG A 1 266 ? 10.078 -16.704 35.450 1.00 30.44 266 ARG A N 1
ATOM 2038 C CA . ARG A 1 266 ? 9.296 -15.946 36.430 1.00 30.44 266 ARG A CA 1
ATOM 2039 C C . ARG A 1 266 ? 8.207 -15.202 35.669 1.00 30.44 266 ARG A C 1
ATOM 2041 O O . ARG A 1 266 ? 8.521 -14.498 34.713 1.00 30.44 266 ARG A O 1
ATOM 2048 N N . ARG A 1 267 ? 6.952 -15.333 36.112 1.00 29.08 267 ARG A N 1
ATOM 2049 C CA . ARG A 1 267 ? 5.842 -14.477 35.669 1.00 29.08 267 ARG A CA 1
ATOM 2050 C C . ARG A 1 267 ? 6.262 -13.012 35.808 1.00 29.08 267 ARG A C 1
ATOM 2052 O O . ARG A 1 267 ? 6.518 -12.551 36.918 1.00 29.08 267 ARG A O 1
ATOM 2059 N N . LEU A 1 268 ? 6.330 -12.297 34.690 1.00 28.59 268 LEU A N 1
ATOM 2060 C CA . LEU A 1 268 ? 6.392 -10.840 34.677 1.00 28.59 268 LEU A CA 1
ATOM 2061 C C . LEU A 1 268 ? 4.966 -10.316 34.878 1.00 28.59 268 LEU A C 1
ATOM 2063 O O . LEU A 1 268 ? 4.275 -9.974 33.927 1.00 28.59 268 LEU A O 1
ATOM 2067 N N . SER A 1 269 ? 4.501 -10.298 36.126 1.00 33.34 269 SER A N 1
ATOM 2068 C CA . SER A 1 269 ? 3.342 -9.496 36.520 1.00 33.34 269 SER A CA 1
ATOM 2069 C C . SER A 1 269 ? 3.796 -8.037 36.604 1.00 33.34 269 SER A C 1
ATOM 2071 O O . SER A 1 269 ? 4.563 -7.695 37.507 1.00 33.34 269 SER A O 1
ATOM 2073 N N . GLY A 1 270 ? 3.387 -7.194 35.656 1.00 28.67 270 GLY A N 1
ATOM 2074 C CA . GLY A 1 270 ? 3.706 -5.761 35.709 1.00 28.67 270 GLY A CA 1
ATOM 2075 C C . GLY A 1 270 ? 3.666 -4.980 34.396 1.00 28.67 270 GLY A C 1
ATOM 2076 O O . GLY A 1 270 ? 4.009 -3.802 34.412 1.00 28.67 270 GLY A O 1
ATOM 2077 N N . LEU A 1 271 ? 3.269 -5.582 33.271 1.00 26.41 271 LEU A N 1
ATOM 2078 C CA . LEU A 1 271 ? 2.923 -4.819 32.070 1.00 26.41 271 LEU A CA 1
ATOM 2079 C C . LEU A 1 271 ? 1.418 -4.558 32.090 1.00 26.41 271 LEU A C 1
ATOM 2081 O O . LEU A 1 271 ? 0.616 -5.433 31.788 1.00 26.41 271 LEU A O 1
ATOM 2085 N N . ASP A 1 272 ? 1.072 -3.357 32.531 1.00 28.66 272 ASP A N 1
ATOM 2086 C CA . ASP A 1 272 ? -0.258 -2.771 32.443 1.00 28.66 272 ASP A CA 1
ATOM 2087 C C . ASP A 1 272 ? -0.522 -2.389 30.975 1.00 28.66 272 ASP A C 1
ATOM 2089 O O . ASP A 1 272 ? -0.126 -1.314 30.515 1.00 28.66 272 ASP A O 1
ATOM 2093 N N . TRP A 1 273 ? -1.105 -3.316 30.210 1.00 27.98 273 TRP A N 1
ATOM 2094 C CA . TRP A 1 273 ? -1.574 -3.087 28.841 1.00 27.98 273 TRP A CA 1
ATOM 2095 C C . TRP A 1 273 ? -2.930 -2.379 28.878 1.00 27.98 273 TRP A C 1
ATOM 2097 O O . TRP A 1 273 ? -3.931 -2.909 28.413 1.00 27.98 273 TRP A O 1
ATOM 2107 N N . ARG A 1 274 ? -2.985 -1.173 29.448 1.00 27.38 274 ARG A N 1
ATOM 2108 C CA . ARG A 1 274 ? -4.162 -0.317 29.285 1.00 27.38 274 ARG A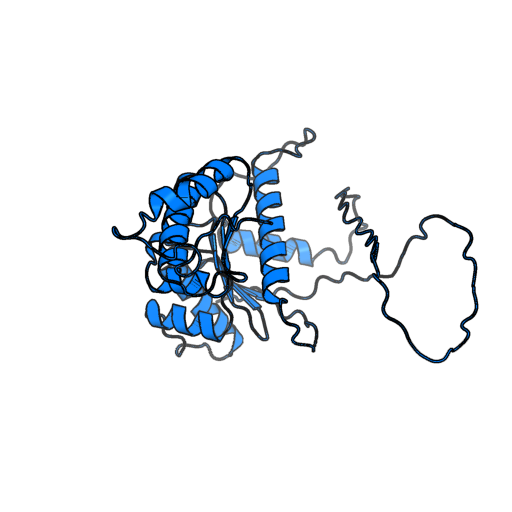 CA 1
ATOM 2109 C C . ARG A 1 274 ? -4.316 0.013 27.803 1.00 27.38 274 ARG A C 1
ATOM 2111 O O . ARG A 1 274 ? -3.440 0.686 27.249 1.00 27.38 274 ARG A O 1
ATOM 2118 N N . ALA A 1 275 ? -5.405 -0.452 27.189 1.00 32.94 275 ALA A N 1
ATOM 2119 C CA . ALA A 1 275 ? -5.856 -0.023 25.872 1.00 32.94 275 ALA A CA 1
ATOM 2120 C C . ALA A 1 275 ? -5.895 1.512 25.864 1.00 32.94 275 ALA A C 1
ATOM 2122 O O . ALA A 1 275 ? -6.676 2.154 26.567 1.00 32.94 275 ALA A O 1
ATOM 2123 N N . ARG A 1 276 ? -4.936 2.132 25.171 1.00 38.34 276 ARG A N 1
ATOM 2124 C CA . ARG A 1 276 ? -4.898 3.589 25.029 1.00 38.34 276 ARG A CA 1
ATOM 2125 C C . ARG A 1 276 ? -5.764 3.962 23.833 1.00 38.34 276 ARG A C 1
ATOM 2127 O O . ARG A 1 276 ? -5.674 3.329 22.790 1.00 38.34 276 ARG A O 1
ATOM 2134 N N . ARG A 1 277 ? -6.595 4.980 24.060 1.00 41.38 277 ARG A N 1
ATOM 2135 C CA . ARG A 1 277 ? -7.729 5.446 23.250 1.00 41.38 277 ARG A CA 1
ATOM 2136 C C . ARG A 1 277 ? -7.484 5.380 21.738 1.00 41.38 277 ARG A C 1
ATOM 2138 O O . ARG A 1 277 ? -6.799 6.232 21.184 1.00 41.38 277 ARG A O 1
ATOM 2145 N N . VAL A 1 278 ? -8.145 4.444 21.066 1.00 47.16 278 VAL A N 1
ATOM 2146 C CA . VAL A 1 278 ? -8.524 4.628 19.662 1.00 47.16 278 VAL A CA 1
ATOM 2147 C C . VAL A 1 278 ? -9.755 5.526 19.675 1.00 47.16 278 VAL A C 1
ATOM 2149 O O . VAL A 1 278 ? -10.746 5.212 20.329 1.00 47.16 278 VAL A O 1
ATOM 2152 N N . LYS A 1 279 ? -9.679 6.691 19.031 1.00 53.53 279 LYS A N 1
ATOM 2153 C CA . LYS A 1 279 ? -10.842 7.577 18.906 1.00 53.53 279 LYS A CA 1
ATOM 2154 C C . LYS A 1 279 ? -11.507 7.320 17.563 1.00 53.53 279 LYS A C 1
ATOM 2156 O O . LYS A 1 279 ? -10.880 7.529 16.523 1.00 53.53 279 LYS A O 1
ATOM 2161 N N . VAL A 1 280 ? -12.773 6.919 17.600 1.00 55.06 280 VAL A N 1
ATOM 2162 C CA . VAL A 1 280 ? -13.655 6.984 16.433 1.00 55.06 280 VAL A CA 1
ATOM 2163 C C . VAL A 1 280 ? -14.080 8.438 16.262 1.00 55.06 280 VAL A C 1
ATOM 2165 O O . VAL A 1 280 ? -14.564 9.066 17.208 1.00 55.06 280 VAL A O 1
ATOM 2168 N N . VAL A 1 281 ? -13.853 9.009 15.080 1.00 52.72 281 VAL A N 1
ATOM 2169 C CA . VAL A 1 281 ? -14.276 10.385 14.794 1.00 52.72 281 VAL A CA 1
ATOM 2170 C C . VAL A 1 281 ? -15.701 10.362 14.249 1.00 52.72 281 VAL A C 1
ATOM 2172 O O . VAL A 1 281 ? -15.933 9.986 13.098 1.00 52.72 281 VAL A O 1
ATOM 2175 N N . ASN A 1 282 ? -16.653 10.778 15.089 1.00 42.56 282 ASN A N 1
ATOM 2176 C CA . ASN A 1 282 ? -18.074 10.864 14.751 1.00 42.56 282 ASN A CA 1
ATOM 2177 C C . ASN A 1 282 ? -18.437 12.216 14.130 1.00 42.56 282 ASN A C 1
ATOM 2179 O O . ASN A 1 282 ? -18.060 13.258 14.665 1.00 42.56 282 ASN A O 1
ATOM 2183 N N . LYS A 1 283 ? -19.137 12.176 12.986 1.00 41.44 283 LYS A N 1
ATOM 2184 C CA . LYS A 1 283 ? -19.811 13.331 12.378 1.00 41.44 283 LYS A CA 1
ATOM 2185 C C . LYS A 1 283 ? -21.285 13.308 12.752 1.00 41.44 283 LYS A C 1
ATOM 2187 O O . LYS A 1 283 ? -21.863 12.201 12.701 1.00 41.44 283 LYS A O 1
#

Organism: NCBI:txid454286

pLDDT: mean 71.14, std 26.45, range [21.64, 97.94]

Mean predicted aligned error: 14.7 Å

Nearest PDB structures (foldseek):
  6efx-assembly1_A  TM=9.017E-01  e=3.275E-13  Cryptococcus neoformans H99
  6efw-assembly1_A  TM=8.659E-01  e=7.203E-13  Cryptococcus neoformans H99
  1esj-assembly1_C  TM=7.572E-01  e=4.814E-05  Bacillus subtilis
  1ekk-assembly1_A  TM=7.450E-01  e=5.388E-05  Bacillus subtilis
  1c3q-assembly1_C  TM=7.501E-01  e=7.553E-05  Bacillus subtilis